Protein AF-A0A7C4BK68-F1 (afdb_monomer)

Sequence (247 aa):
MKRAVFLDRDGTLIEEIEFLSDPAQVRVLEGVPQALKLFREMGFLIIVISNQSGVGRGYFDLKAVEMVNEKIRELLRREGTDVDDILFCPHAPEEDCMCRKPRPGLLLEAALRYGIDLKRSYMIGDRDSDVGAIASVGGKGILVLTGYGEETWRKWRWGHRPNFVARDLLEGAYWILAKEIKEGLRMLDEKIIEVMVCPICKGKVFLKEKGLFCEVCKLLYPIEEGIPIMIPEEAIRMEEEDERKAR

Nearest PDB structures (foldseek):
  3l8h-assembly4_D  TM=9.255E-01  e=4.388E-19  Bordetella bronchiseptica
  3l8f-assembly1_A  TM=8.444E-01  e=1.213E-18  Escherichia coli K-12
  2o2x-assembly1_A  TM=8.435E-01  e=2.654E-15  Mesorhizobium loti
  2fpu-assembly1_A  TM=8.081E-01  e=7.595E-13  Escherichia coli O157:H7
  2fpw-assembly1_B  TM=8.063E-01  e=1.710E-11  Escherichia coli O157:H7

Mean predicted aligned error: 3.8 Å

Solvent-accessible surface area (backbone atoms only — not comparable to full-atom values): 13127 Å² total; per-residue (Å²): 119,44,36,34,40,35,28,26,42,63,16,41,42,22,60,59,54,92,74,72,50,58,45,90,72,69,43,73,39,84,49,34,58,45,24,52,46,44,40,47,72,72,63,34,46,38,33,36,50,35,74,42,33,42,36,55,67,67,76,46,56,71,65,35,51,52,48,32,52,52,44,51,46,53,57,32,46,76,68,74,35,75,68,79,46,79,49,71,20,45,59,31,91,86,67,77,62,60,43,43,64,42,39,42,38,53,60,52,51,49,22,69,76,66,42,38,38,51,58,74,16,40,25,39,17,21,45,66,35,43,29,44,16,29,45,78,60,54,19,42,13,31,34,23,38,34,54,55,9,52,61,39,61,77,64,67,76,66,90,75,72,56,80,41,81,22,71,37,51,34,50,44,40,48,52,50,51,37,50,35,36,74,70,68,77,44,75,79,44,73,71,54,50,70,51,41,48,34,85,83,81,61,41,68,42,41,86,47,101,64,23,38,33,20,79,87,80,36,31,33,22,39,48,55,99,68,30,63,45,76,43,80,91,72,35,43,78,61,54,81,70,57,59,65,77,69,108

Radius of gyration: 18.62 Å; Cα contacts (8 Å, |Δi|>4): 501; chains: 1; bounding box: 38×37×58 Å

Secondary structure (DSSP, 8-state):
-B-EEEE-SBTTTB---TT---GGG--BPTTHHHHHHHHHHTT-EEEEEEE-TTTTTTSS-HHHHHHHHHHHHHHHHHTT---SEEEEE---GGG--SSSTTS-HHHHHHHHHHTB-GGG-EEEESSHHHHHHHHTTT-EEEEESTTTHHHHHHT---SSPPSEEESSHHHHHHHHHHHHHHTTS----HHHHHH-B-TTT--BEEEETTEEEETTTTEEEEEETTEE---GGGPEEPPHHHHHHT-

pLDDT: mean 95.21, std 7.86, range [50.56, 98.94]

Structure (mmCIF, N/CA/C/O backbone):
data_AF-A0A7C4BK68-F1
#
_entry.id   AF-A0A7C4BK68-F1
#
loop_
_atom_site.group_PDB
_atom_site.id
_atom_site.type_symbol
_atom_site.label_atom_id
_atom_site.label_alt_id
_atom_site.label_comp_id
_atom_site.label_asym_id
_atom_site.label_entity_id
_atom_site.label_seq_id
_atom_site.pdbx_PDB_ins_code
_atom_site.Cartn_x
_atom_site.Cartn_y
_atom_site.Cartn_z
_atom_site.occupancy
_atom_site.B_iso_or_equiv
_atom_site.auth_seq_id
_atom_site.auth_comp_id
_atom_site.auth_asym_id
_atom_site.auth_atom_id
_atom_site.pdbx_PDB_model_num
ATOM 1 N N . MET A 1 1 ? -15.232 12.321 -8.704 1.00 79.88 1 MET A N 1
ATOM 2 C CA . MET A 1 1 ? -13.942 11.659 -8.999 1.00 79.88 1 MET A CA 1
ATOM 3 C C . MET A 1 1 ? -13.637 10.686 -7.875 1.00 79.88 1 MET A C 1
ATOM 5 O O . MET A 1 1 ? -14.037 10.956 -6.745 1.00 79.88 1 MET A O 1
ATOM 9 N N . LYS A 1 2 ? -13.024 9.544 -8.186 1.00 95.88 2 LYS A N 1
ATOM 10 C CA . LYS A 1 2 ? -12.634 8.524 -7.200 1.00 95.88 2 LYS A CA 1
ATOM 11 C C . LYS A 1 2 ? -11.353 8.956 -6.482 1.00 95.88 2 LYS 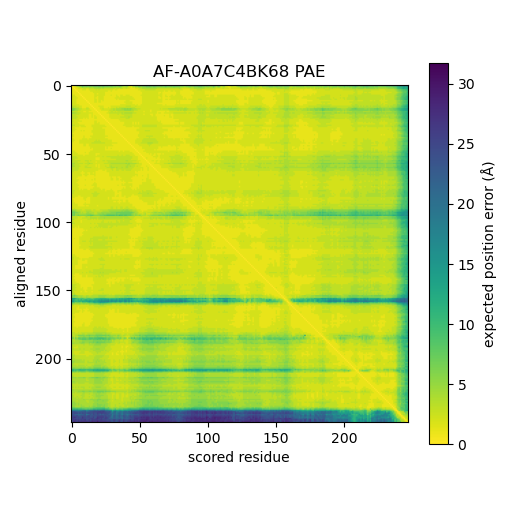A C 1
ATOM 13 O O . LYS A 1 2 ? -10.640 9.824 -6.973 1.00 95.88 2 LYS A O 1
ATOM 18 N N . ARG A 1 3 ? -11.054 8.359 -5.334 1.00 97.38 3 ARG A N 1
ATOM 19 C CA . ARG A 1 3 ? -9.763 8.515 -4.647 1.00 97.38 3 ARG A CA 1
ATOM 20 C C . ARG A 1 3 ? -9.014 7.198 -4.718 1.00 97.38 3 ARG A C 1
ATOM 22 O O . ARG A 1 3 ? -9.660 6.151 -4.769 1.00 97.38 3 ARG A O 1
ATOM 29 N N . ALA A 1 4 ? -7.692 7.251 -4.692 1.00 98.75 4 ALA A N 1
ATOM 30 C CA . ALA A 1 4 ? -6.868 6.057 -4.704 1.00 98.75 4 ALA A CA 1
ATOM 31 C C . ALA A 1 4 ? -5.800 6.076 -3.613 1.00 98.75 4 ALA A C 1
ATOM 33 O O . ALA A 1 4 ? -5.341 7.133 -3.174 1.00 98.75 4 ALA A O 1
ATOM 34 N N . VAL A 1 5 ? -5.399 4.879 -3.214 1.00 98.88 5 VAL A N 1
ATOM 35 C CA . VAL A 1 5 ? -4.114 4.626 -2.582 1.00 98.88 5 VAL A CA 1
ATOM 36 C C . VAL A 1 5 ? -3.259 3.915 -3.621 1.00 98.88 5 VAL A C 1
ATOM 38 O O . VAL A 1 5 ? -3.561 2.798 -4.045 1.00 98.88 5 VAL A O 1
ATOM 41 N N . PHE A 1 6 ? -2.219 4.606 -4.067 1.00 98.94 6 PHE A N 1
ATOM 42 C CA . PHE A 1 6 ? -1.188 4.055 -4.927 1.00 98.94 6 PHE A CA 1
ATOM 43 C C . PHE A 1 6 ? -0.134 3.367 -4.069 1.00 98.94 6 PHE A C 1
ATOM 45 O O . PHE A 1 6 ? 0.275 3.913 -3.047 1.00 98.94 6 PHE A O 1
ATOM 52 N N . LEU A 1 7 ? 0.304 2.183 -4.469 1.00 98.94 7 LEU A N 1
ATOM 53 C CA . LEU A 1 7 ? 1.243 1.378 -3.691 1.00 98.94 7 LEU A CA 1
ATOM 54 C C . LEU A 1 7 ? 2.453 1.030 -4.549 1.00 98.94 7 LEU A C 1
ATOM 56 O O . LEU A 1 7 ? 2.274 0.607 -5.692 1.00 98.94 7 LEU A O 1
ATOM 60 N N . ASP A 1 8 ? 3.668 1.172 -4.021 1.00 98.81 8 ASP A N 1
ATOM 61 C CA . ASP A 1 8 ? 4.792 0.450 -4.613 1.00 98.81 8 ASP A CA 1
ATOM 62 C C . ASP A 1 8 ? 4.617 -1.063 -4.412 1.00 98.81 8 ASP A C 1
ATOM 64 O O . ASP A 1 8 ? 3.823 -1.523 -3.587 1.00 98.81 8 ASP A O 1
ATOM 68 N N . ARG A 1 9 ? 5.329 -1.849 -5.214 1.00 98.62 9 ARG A N 1
ATOM 69 C CA . ARG A 1 9 ? 5.281 -3.307 -5.184 1.00 98.62 9 ARG A CA 1
ATOM 70 C C . ARG A 1 9 ? 6.356 -3.863 -4.258 1.00 98.62 9 ARG A C 1
ATOM 72 O O . ARG A 1 9 ? 6.034 -4.394 -3.195 1.00 98.62 9 ARG A O 1
ATOM 79 N N . ASP A 1 10 ? 7.603 -3.755 -4.689 1.00 98.50 10 ASP A N 1
ATOM 80 C CA . ASP A 1 10 ? 8.772 -4.284 -3.997 1.00 98.50 10 ASP A CA 1
ATOM 81 C C . ASP A 1 10 ? 9.048 -3.422 -2.754 1.00 98.50 10 ASP A C 1
ATOM 83 O O . ASP A 1 10 ? 8.804 -2.217 -2.763 1.00 98.50 10 ASP A O 1
ATOM 87 N N . GLY A 1 11 ? 9.365 -4.056 -1.626 1.00 98.38 11 GLY A N 1
ATOM 88 C CA . GLY A 1 11 ? 9.579 -3.359 -0.356 1.00 98.38 11 GLY A CA 1
ATOM 89 C C . GLY A 1 11 ? 8.321 -2.790 0.315 1.00 98.38 11 GLY A C 1
ATOM 90 O O . GLY A 1 11 ? 8.418 -2.319 1.444 1.00 98.38 11 GLY A O 1
ATOM 91 N N . THR A 1 12 ? 7.143 -2.852 -0.320 1.00 98.75 12 THR A N 1
ATOM 92 C CA . THR A 1 12 ? 5.884 -2.272 0.198 1.00 98.75 12 THR A CA 1
ATOM 93 C C . THR A 1 12 ? 4.736 -3.279 0.268 1.00 98.75 12 THR A C 1
ATOM 95 O O . THR A 1 12 ? 4.117 -3.435 1.321 1.00 98.75 12 THR A O 1
ATOM 98 N N . LEU A 1 13 ? 4.436 -3.979 -0.831 1.00 98.69 13 LEU A N 1
ATOM 99 C CA . LEU A 1 13 ? 3.472 -5.088 -0.846 1.00 98.69 13 LEU A CA 1
ATOM 100 C C . LEU A 1 13 ? 4.152 -6.432 -0.605 1.00 98.69 13 LEU A C 1
ATOM 102 O O . LEU A 1 13 ? 3.577 -7.324 0.022 1.00 98.69 13 LEU A O 1
ATOM 106 N N . ILE A 1 14 ? 5.356 -6.589 -1.141 1.00 98.81 14 ILE A N 1
ATOM 107 C CA . ILE A 1 14 ? 6.141 -7.814 -1.063 1.00 98.81 14 ILE A CA 1
ATOM 108 C C . ILE A 1 14 ? 7.550 -7.517 -0.564 1.00 98.81 14 ILE A C 1
ATOM 110 O O . ILE A 1 14 ? 7.988 -6.367 -0.580 1.00 98.81 14 ILE A O 1
ATOM 114 N N . GLU A 1 15 ? 8.250 -8.552 -0.109 1.00 98.50 15 GLU A N 1
ATOM 115 C CA . GLU A 1 15 ? 9.663 -8.449 0.248 1.00 98.50 15 GLU A CA 1
ATOM 116 C C . GLU A 1 15 ? 10.480 -7.891 -0.923 1.00 98.50 15 GLU A C 1
ATOM 118 O O . GLU A 1 15 ? 10.260 -8.238 -2.085 1.00 98.50 15 GLU A O 1
ATOM 123 N N . GLU A 1 16 ? 11.419 -7.003 -0.604 1.00 97.81 16 GLU A N 1
ATOM 124 C CA . GLU A 1 16 ? 12.329 -6.426 -1.586 1.00 97.81 16 GLU A CA 1
ATOM 125 C C . GLU A 1 16 ? 13.361 -7.471 -2.020 1.00 97.81 16 GLU A C 1
ATOM 127 O O . GLU A 1 16 ? 14.153 -7.958 -1.209 1.00 97.81 16 GLU A O 1
ATOM 132 N N . ILE A 1 17 ? 13.361 -7.794 -3.312 1.00 96.94 17 ILE A N 1
ATOM 133 C CA . ILE A 1 17 ? 14.358 -8.647 -3.955 1.00 96.94 17 ILE A CA 1
ATOM 134 C C . ILE A 1 17 ? 14.812 -7.925 -5.219 1.00 96.94 17 ILE A C 1
ATOM 136 O O . ILE A 1 17 ? 14.034 -7.724 -6.156 1.00 96.94 17 ILE A O 1
ATOM 140 N N . GLU A 1 18 ? 16.096 -7.569 -5.254 1.00 94.12 18 GLU A N 1
ATOM 141 C CA . GLU A 1 18 ? 16.671 -6.856 -6.387 1.00 94.12 18 GLU A CA 1
ATOM 142 C C . GLU A 1 18 ? 16.479 -7.675 -7.674 1.00 94.12 18 GLU A C 1
ATOM 144 O O . GLU A 1 18 ? 16.930 -8.816 -7.779 1.00 94.12 18 GLU A O 1
ATOM 149 N N . PHE A 1 19 ? 15.789 -7.091 -8.658 1.00 94.62 19 PHE A N 1
ATOM 150 C CA . PHE A 1 19 ? 15.485 -7.732 -9.945 1.00 94.62 19 PHE A CA 1
ATOM 151 C C . PHE A 1 19 ? 14.642 -9.018 -9.834 1.00 94.62 19 PHE A C 1
ATOM 153 O O . PHE A 1 19 ? 14.828 -9.963 -10.609 1.00 94.62 19 PHE A O 1
ATOM 160 N N . LEU A 1 20 ? 13.668 -9.031 -8.918 1.00 97.12 20 LEU A N 1
ATOM 161 C CA . LEU A 1 20 ? 12.685 -10.106 -8.789 1.00 97.12 20 LEU A CA 1
ATOM 162 C C . LEU A 1 20 ? 11.993 -10.432 -10.124 1.00 97.12 20 LEU A C 1
ATOM 164 O O . LEU A 1 20 ? 11.248 -9.622 -10.679 1.00 97.12 20 LEU A O 1
ATOM 168 N N . SER A 1 21 ? 12.209 -11.657 -10.597 1.00 96.88 21 SER A N 1
ATOM 169 C CA . SER A 1 21 ? 11.639 -12.188 -11.845 1.00 96.88 21 SER A CA 1
ATOM 170 C C . SER A 1 21 ? 11.094 -13.610 -11.720 1.00 96.88 21 SER A C 1
ATOM 172 O O . SER A 1 21 ? 10.370 -14.059 -12.607 1.00 96.88 21 SER A O 1
ATOM 174 N N . ASP A 1 22 ? 11.390 -14.308 -10.620 1.00 98.00 22 ASP A N 1
ATOM 175 C CA . ASP A 1 22 ? 10.843 -15.629 -10.324 1.00 98.00 22 ASP A CA 1
ATOM 176 C C . ASP A 1 22 ? 9.614 -15.510 -9.400 1.00 98.00 22 ASP A C 1
ATOM 178 O O . ASP A 1 22 ? 9.750 -15.134 -8.230 1.00 98.00 22 ASP A O 1
ATOM 182 N N . PRO A 1 23 ? 8.406 -15.882 -9.864 1.00 98.19 23 PRO A N 1
ATOM 183 C CA . PRO A 1 23 ? 7.206 -15.894 -9.033 1.00 98.19 23 PRO A CA 1
ATOM 184 C C . PRO A 1 23 ? 7.339 -16.739 -7.757 1.00 98.19 23 PRO A C 1
ATOM 186 O O . PRO A 1 23 ? 6.696 -16.447 -6.749 1.00 98.19 23 PRO A O 1
ATOM 189 N N . ALA A 1 24 ? 8.169 -17.786 -7.748 1.00 98.31 24 ALA A N 1
ATOM 190 C CA . ALA A 1 24 ? 8.350 -18.635 -6.570 1.00 98.31 24 ALA A CA 1
ATOM 191 C C . ALA A 1 24 ? 9.003 -17.897 -5.387 1.00 98.31 24 ALA A C 1
ATOM 193 O O . ALA A 1 24 ? 8.854 -18.322 -4.234 1.00 98.31 24 ALA A O 1
ATOM 194 N N . GLN A 1 25 ? 9.684 -16.781 -5.649 1.00 98.19 25 GLN A N 1
ATOM 195 C CA . GLN A 1 25 ? 10.330 -15.941 -4.641 1.00 98.19 25 GLN A CA 1
ATOM 196 C C . GLN A 1 25 ? 9.388 -14.890 -4.037 1.00 98.19 25 GLN A C 1
ATOM 198 O O . GLN A 1 25 ? 9.731 -14.289 -3.027 1.00 98.19 25 GLN A O 1
ATOM 203 N N . VAL A 1 26 ? 8.182 -14.702 -4.584 1.00 98.75 26 VAL A N 1
ATOM 204 C CA . VAL A 1 26 ? 7.230 -13.701 -4.082 1.00 98.75 26 VAL A CA 1
ATOM 205 C C . VAL A 1 26 ? 6.802 -14.027 -2.649 1.00 98.75 26 VAL A C 1
ATOM 207 O O . VAL A 1 26 ? 6.271 -15.110 -2.374 1.00 98.75 26 VAL A O 1
ATOM 210 N N . ARG A 1 27 ? 6.990 -13.070 -1.738 1.00 98.50 27 ARG A N 1
ATOM 211 C CA . ARG A 1 27 ? 6.533 -13.118 -0.343 1.00 98.50 27 ARG A CA 1
ATOM 212 C C . ARG A 1 27 ? 5.794 -11.827 -0.017 1.00 98.50 27 ARG A C 1
ATOM 214 O O . ARG A 1 27 ? 6.388 -10.759 -0.070 1.00 98.50 27 ARG A O 1
ATOM 221 N N . VAL A 1 28 ? 4.494 -11.921 0.267 1.00 98.62 28 VAL A N 1
ATOM 222 C CA . VAL A 1 28 ? 3.680 -10.767 0.688 1.00 98.62 28 VAL A CA 1
ATOM 223 C C . VAL A 1 28 ? 4.086 -10.370 2.102 1.00 98.62 28 VAL A C 1
ATOM 225 O O . VAL A 1 28 ? 4.182 -11.236 2.970 1.00 98.62 28 VAL A O 1
ATOM 228 N N . LEU A 1 29 ? 4.322 -9.075 2.321 1.00 98.56 29 LEU A N 1
ATOM 229 C CA . LEU A 1 29 ? 4.710 -8.563 3.632 1.00 98.56 29 LEU A CA 1
ATOM 230 C C . LEU A 1 29 ? 3.564 -8.705 4.639 1.00 98.56 29 LEU A C 1
ATOM 232 O O . LEU A 1 29 ? 2.377 -8.615 4.310 1.00 98.56 29 LEU A O 1
ATOM 236 N N . GLU A 1 30 ? 3.930 -8.912 5.898 1.00 96.75 30 GLU A N 1
ATOM 237 C CA . GLU A 1 30 ? 2.970 -9.028 6.987 1.00 96.75 30 GLU A CA 1
ATOM 238 C C . GLU A 1 30 ? 2.131 -7.743 7.135 1.00 96.75 30 GLU A C 1
ATOM 240 O O . GLU A 1 30 ? 2.626 -6.625 7.011 1.00 96.75 30 GLU A O 1
ATOM 245 N N . GLY A 1 31 ? 0.827 -7.889 7.387 1.00 97.06 31 GLY A N 1
ATOM 246 C CA . GLY A 1 31 ? -0.099 -6.759 7.518 1.00 97.06 31 GLY A CA 1
ATOM 247 C C . GLY A 1 31 ? -0.610 -6.180 6.193 1.00 97.06 31 GLY A C 1
ATOM 248 O O . GLY A 1 31 ? -1.586 -5.425 6.210 1.00 97.06 31 GLY A O 1
ATOM 249 N N . VAL A 1 32 ? -0.022 -6.545 5.044 1.00 98.56 32 VAL A N 1
ATOM 250 C CA . VAL A 1 32 ? -0.466 -6.063 3.725 1.00 98.56 32 VAL A CA 1
ATOM 251 C C . VAL A 1 32 ? -1.926 -6.425 3.443 1.00 98.56 32 VAL A C 1
ATOM 253 O O . VAL A 1 32 ? -2.691 -5.512 3.123 1.00 98.56 32 VAL A O 1
ATOM 256 N N . PRO A 1 33 ? -2.385 -7.685 3.602 1.00 98.44 3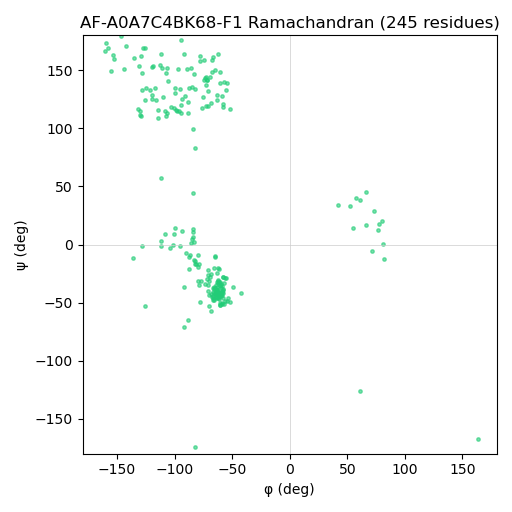3 PRO A N 1
ATOM 257 C CA . PRO A 1 33 ? -3.779 -8.011 3.320 1.00 98.44 33 PRO A CA 1
ATOM 258 C C . PRO A 1 33 ? -4.780 -7.189 4.143 1.00 98.44 33 PRO A C 1
ATOM 260 O O . PRO A 1 33 ? -5.813 -6.763 3.623 1.00 98.44 33 PRO A O 1
ATOM 263 N N . GLN A 1 34 ? -4.467 -6.935 5.415 1.00 98.19 34 GLN A N 1
ATOM 264 C CA . GLN A 1 34 ? -5.285 -6.145 6.334 1.00 98.19 34 GLN A CA 1
ATOM 265 C C . GLN A 1 34 ? -5.307 -4.670 5.928 1.00 98.19 34 GLN A C 1
ATOM 267 O O . GLN A 1 34 ? -6.378 -4.067 5.885 1.00 98.19 34 GLN A O 1
ATOM 272 N N . ALA A 1 35 ? -4.160 -4.111 5.534 1.00 98.62 35 ALA A N 1
ATOM 273 C CA . ALA A 1 35 ? -4.083 -2.755 5.004 1.00 98.62 35 ALA A CA 1
ATOM 274 C C . ALA A 1 35 ? -4.947 -2.588 3.742 1.00 98.62 35 ALA A C 1
ATOM 276 O O . ALA A 1 35 ? -5.711 -1.629 3.638 1.00 98.62 35 ALA A O 1
ATOM 277 N N . LEU A 1 36 ? -4.900 -3.551 2.812 1.00 98.81 36 LEU A N 1
ATOM 278 C CA . LEU A 1 36 ? -5.718 -3.513 1.595 1.00 98.81 36 LEU A CA 1
ATOM 279 C C . LEU A 1 36 ? -7.218 -3.589 1.899 1.00 98.81 36 LEU A C 1
ATOM 281 O O . LEU A 1 36 ? -8.003 -2.842 1.312 1.00 98.81 36 LEU A O 1
ATOM 285 N N . LYS A 1 37 ? -7.627 -4.459 2.830 1.00 98.50 37 LYS A N 1
ATOM 286 C CA . LYS A 1 37 ? -9.022 -4.525 3.294 1.00 98.50 37 LYS A CA 1
ATOM 287 C C . LYS A 1 37 ? -9.459 -3.192 3.895 1.00 98.50 37 LYS A C 1
ATOM 289 O O . LYS A 1 37 ? -10.527 -2.697 3.547 1.00 98.50 37 LYS A O 1
ATOM 294 N N . LEU A 1 38 ? -8.603 -2.564 4.700 1.00 98.25 38 LEU A N 1
ATOM 295 C CA . LEU A 1 38 ? -8.883 -1.254 5.278 1.00 98.25 38 LEU A CA 1
ATOM 296 C C . LEU A 1 38 ? -9.030 -0.168 4.202 1.00 98.25 38 LEU A C 1
ATOM 298 O O . LEU A 1 38 ? -9.989 0.597 4.245 1.00 98.25 38 LEU A O 1
ATOM 302 N N . PHE A 1 39 ? -8.148 -0.115 3.198 1.00 98.56 39 PHE A N 1
ATOM 303 C CA . PHE A 1 39 ? -8.282 0.826 2.074 1.00 98.56 39 PHE A CA 1
ATOM 304 C C . PHE A 1 39 ? -9.592 0.641 1.306 1.00 98.56 39 PHE A C 1
ATOM 306 O O . PHE A 1 39 ? -10.248 1.627 0.952 1.00 98.56 39 PHE A O 1
ATOM 313 N N . ARG A 1 40 ? -9.992 -0.613 1.083 1.00 97.75 40 ARG A N 1
ATOM 314 C CA . ARG A 1 40 ? -11.237 -0.956 0.395 1.00 97.75 40 ARG A CA 1
ATOM 315 C C . ARG A 1 40 ? -12.459 -0.528 1.198 1.00 97.75 40 ARG A C 1
ATOM 317 O O . ARG A 1 40 ? -13.319 0.150 0.639 1.00 97.75 40 ARG A O 1
ATOM 324 N N . GLU A 1 41 ? -12.503 -0.830 2.495 1.00 97.31 41 GLU A N 1
ATOM 325 C CA . GLU A 1 41 ? -13.567 -0.338 3.379 1.00 97.31 41 GLU A CA 1
ATOM 326 C C . GLU A 1 41 ? -13.589 1.192 3.404 1.00 97.31 41 GLU A C 1
ATOM 328 O O . GLU A 1 41 ? -14.660 1.801 3.342 1.00 97.31 41 GLU A O 1
ATOM 333 N N . MET A 1 42 ? -12.414 1.833 3.360 1.00 96.62 42 MET A N 1
ATOM 334 C CA . MET A 1 42 ? -12.266 3.284 3.234 1.00 96.62 42 MET A CA 1
ATOM 335 C C . MET A 1 42 ? -12.778 3.871 1.898 1.00 96.62 42 MET A C 1
ATOM 337 O O . MET A 1 42 ? -12.940 5.091 1.781 1.00 96.62 42 MET A O 1
ATOM 341 N N . GLY A 1 43 ? -13.114 3.026 0.919 1.00 96.81 43 GLY A N 1
ATOM 342 C CA . GLY A 1 43 ? -13.656 3.413 -0.384 1.00 96.81 43 GLY A CA 1
ATOM 343 C C . GLY A 1 43 ? -12.596 3.896 -1.375 1.00 96.81 43 GLY A C 1
ATOM 344 O O . GLY A 1 43 ? -12.925 4.627 -2.315 1.00 96.81 43 GLY A O 1
ATOM 345 N N . PHE A 1 44 ? -11.327 3.545 -1.159 1.00 98.56 44 PHE A N 1
ATOM 346 C CA . PHE A 1 44 ? -10.249 3.846 -2.096 1.00 98.56 44 PHE A CA 1
ATOM 347 C C . PHE A 1 44 ? -10.173 2.802 -3.209 1.00 98.56 44 PHE A C 1
ATOM 349 O O . PHE A 1 44 ? -10.394 1.614 -2.983 1.00 98.56 44 PHE A O 1
ATOM 356 N N . LEU A 1 45 ? -9.792 3.257 -4.403 1.00 98.62 45 LEU A N 1
ATOM 357 C CA . LEU A 1 45 ? -9.154 2.380 -5.378 1.00 98.62 45 LEU A CA 1
ATOM 358 C C . LEU A 1 45 ? -7.734 2.046 -4.914 1.00 98.62 45 LEU A C 1
ATOM 360 O O . LEU A 1 45 ? -7.030 2.916 -4.402 1.00 98.62 45 LEU A O 1
ATOM 364 N N . ILE A 1 46 ? -7.299 0.816 -5.129 1.00 98.88 46 ILE A N 1
ATOM 365 C CA . ILE A 1 46 ? -5.977 0.317 -4.760 1.00 98.88 46 ILE A CA 1
ATOM 366 C C . ILE A 1 46 ? -5.228 -0.002 -6.048 1.00 98.88 46 ILE A C 1
ATOM 368 O O . ILE A 1 46 ? -5.567 -0.960 -6.740 1.00 98.88 46 ILE A O 1
ATOM 372 N N . ILE A 1 47 ? -4.220 0.799 -6.388 1.00 98.88 47 ILE 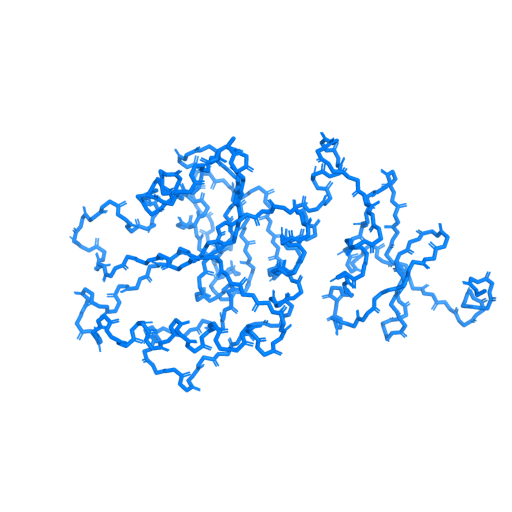A N 1
ATOM 373 C CA . ILE A 1 47 ? -3.482 0.651 -7.650 1.00 98.88 47 ILE A CA 1
ATOM 374 C C . ILE A 1 47 ? -1.997 0.528 -7.355 1.00 98.88 47 ILE A C 1
ATOM 376 O O . ILE A 1 47 ? -1.401 1.402 -6.732 1.00 98.88 47 ILE A O 1
ATOM 380 N N . VAL A 1 48 ? -1.383 -0.544 -7.837 1.00 98.88 48 VAL A N 1
ATOM 381 C CA . VAL A 1 48 ? 0.062 -0.734 -7.711 1.00 98.88 48 VAL A CA 1
ATOM 382 C C . VAL A 1 48 ? 0.767 0.048 -8.812 1.00 98.88 48 VAL A C 1
ATOM 384 O O . VAL A 1 48 ? 0.360 -0.015 -9.972 1.00 98.88 48 VAL A O 1
ATOM 387 N N . ILE A 1 49 ? 1.817 0.785 -8.458 1.00 98.50 49 ILE A N 1
ATOM 388 C CA . ILE A 1 49 ? 2.678 1.525 -9.383 1.00 98.50 49 ILE A CA 1
ATOM 389 C C . ILE A 1 49 ? 4.133 1.192 -9.080 1.00 98.50 49 ILE A C 1
ATOM 391 O O . ILE A 1 49 ? 4.675 1.633 -8.067 1.00 98.50 49 ILE A O 1
ATOM 395 N N . SER A 1 50 ? 4.790 0.479 -9.994 1.00 98.38 50 SER A N 1
ATOM 396 C CA . SER A 1 50 ? 6.142 -0.044 -9.768 1.00 98.38 50 SER A CA 1
ATOM 397 C C . SER A 1 50 ? 7.142 0.306 -10.878 1.00 98.38 50 SER A C 1
ATOM 399 O O . SER A 1 50 ? 6.800 0.398 -12.057 1.00 98.38 50 SER A O 1
ATOM 401 N N . ASN A 1 51 ? 8.410 0.487 -10.506 1.00 98.25 51 ASN A N 1
ATOM 402 C CA . ASN A 1 51 ? 9.523 0.618 -11.447 1.00 98.25 51 ASN A CA 1
ATOM 403 C C . ASN A 1 51 ? 10.177 -0.757 -11.660 1.00 98.25 51 ASN A C 1
ATOM 405 O O . ASN A 1 51 ? 10.843 -1.261 -10.768 1.00 98.25 51 ASN A O 1
ATOM 409 N N . GLN A 1 52 ? 10.073 -1.328 -12.859 1.00 97.75 52 GLN A N 1
ATOM 410 C CA . GLN A 1 52 ? 10.596 -2.654 -13.215 1.00 97.75 52 GLN A CA 1
ATOM 411 C C . GLN A 1 52 ? 11.766 -2.550 -14.203 1.00 97.75 52 GLN A C 1
ATOM 413 O O . GLN A 1 52 ? 11.748 -3.129 -15.287 1.00 97.75 52 GLN A O 1
ATOM 418 N N . SER A 1 53 ? 12.816 -1.810 -13.823 1.00 96.81 53 SER A N 1
ATOM 419 C CA . SER A 1 53 ? 13.961 -1.534 -14.714 1.00 96.81 53 SER A CA 1
ATOM 420 C C . SER A 1 53 ? 14.781 -2.759 -15.116 1.00 96.81 53 SER A C 1
ATOM 422 O O . SER A 1 53 ? 15.624 -2.637 -15.998 1.00 96.81 53 SER A O 1
ATOM 424 N N . GLY A 1 54 ? 14.570 -3.923 -14.492 1.00 96.69 54 GLY A N 1
ATOM 425 C CA . GLY A 1 54 ? 15.197 -5.169 -14.943 1.00 96.69 54 GLY A CA 1
ATOM 426 C C . GLY A 1 54 ? 14.852 -5.506 -16.397 1.00 96.69 54 GLY A C 1
ATOM 427 O O . GLY A 1 54 ? 15.692 -6.072 -17.091 1.00 96.69 54 GLY A O 1
ATOM 428 N N . VAL A 1 55 ? 13.688 -5.058 -16.889 1.00 97.44 55 VAL A N 1
ATOM 429 C CA . VAL A 1 55 ? 13.285 -5.227 -18.292 1.00 97.44 55 VAL A CA 1
ATOM 430 C C . VAL A 1 55 ? 14.143 -4.383 -19.231 1.00 97.44 55 VAL A C 1
ATOM 432 O O . VAL A 1 55 ? 14.816 -4.932 -20.098 1.00 97.44 55 VAL A O 1
ATOM 435 N N . GLY A 1 56 ? 14.191 -3.062 -19.039 1.00 95.69 56 GLY A N 1
ATOM 436 C CA . GLY A 1 56 ? 15.001 -2.158 -19.867 1.00 95.69 56 GLY A CA 1
ATOM 437 C C . GLY A 1 56 ? 16.505 -2.432 -19.772 1.00 95.69 56 GLY A C 1
ATOM 438 O O . GLY A 1 56 ? 17.256 -2.164 -20.704 1.00 95.69 56 GLY A O 1
ATOM 439 N N . ARG A 1 57 ? 16.957 -3.035 -18.663 1.00 96.69 57 ARG A N 1
ATOM 440 C CA . ARG A 1 57 ? 18.338 -3.516 -18.490 1.00 96.69 57 ARG A CA 1
ATOM 441 C C . ARG A 1 57 ? 18.615 -4.871 -19.158 1.00 96.69 57 ARG A C 1
ATOM 443 O O . ARG A 1 57 ? 19.773 -5.275 -19.213 1.00 96.69 57 ARG A O 1
ATOM 450 N N . GLY A 1 58 ? 17.591 -5.571 -19.649 1.00 96.81 58 GLY A N 1
ATOM 451 C CA . GLY A 1 58 ? 17.717 -6.874 -20.308 1.00 96.81 58 GLY A CA 1
ATOM 452 C C . GLY A 1 58 ? 17.927 -8.062 -19.363 1.00 96.81 58 GLY A C 1
ATOM 453 O O . GLY A 1 58 ? 18.379 -9.113 -19.809 1.00 96.81 58 GLY A O 1
ATOM 454 N N . TYR A 1 59 ? 17.627 -7.921 -18.069 1.00 97.44 59 TYR A N 1
ATOM 455 C CA . TYR A 1 59 ? 17.774 -9.003 -17.085 1.00 97.44 59 TYR A CA 1
ATOM 456 C C . TYR A 1 59 ? 16.650 -10.039 -17.175 1.00 97.44 59 TYR A C 1
ATOM 458 O O . TYR A 1 59 ? 16.871 -11.216 -16.902 1.00 97.44 59 TYR A O 1
ATOM 466 N N . PHE A 1 60 ? 15.454 -9.606 -17.567 1.00 97.00 60 PHE A N 1
ATOM 467 C CA . PHE A 1 60 ? 14.283 -10.447 -17.810 1.00 97.00 60 PHE A CA 1
ATOM 468 C C . PHE A 1 60 ? 13.301 -9.723 -18.739 1.00 97.00 60 PHE A C 1
ATOM 470 O O . PHE A 1 60 ? 13.459 -8.535 -19.014 1.00 97.00 60 PHE A O 1
ATOM 477 N N . ASP A 1 61 ? 12.292 -10.428 -19.248 1.00 97.56 61 ASP A N 1
ATOM 478 C CA . ASP A 1 61 ? 11.292 -9.863 -20.155 1.00 97.56 61 ASP A CA 1
ATOM 479 C C . ASP A 1 61 ? 10.025 -9.378 -19.421 1.00 97.56 61 ASP A C 1
ATOM 481 O O . ASP A 1 61 ? 9.857 -9.539 -18.211 1.00 97.56 61 ASP A O 1
ATOM 485 N N . LEU A 1 62 ? 9.102 -8.766 -20.171 1.00 97.44 62 LEU A N 1
ATOM 486 C CA . LEU A 1 62 ? 7.811 -8.315 -19.636 1.00 97.44 62 LEU A CA 1
ATOM 487 C C . LEU A 1 62 ? 6.974 -9.472 -19.076 1.00 97.44 62 LEU A C 1
ATOM 489 O O . LEU A 1 62 ? 6.247 -9.291 -18.101 1.00 97.44 62 LEU A O 1
ATOM 493 N N . LYS A 1 63 ? 7.100 -10.666 -19.660 1.00 98.12 63 LYS A N 1
ATOM 494 C CA . LYS A 1 63 ? 6.346 -11.845 -19.238 1.00 98.12 63 LYS A CA 1
ATOM 495 C C . LYS A 1 63 ? 6.742 -12.276 -17.827 1.00 98.12 63 LYS A C 1
ATOM 497 O O . LYS A 1 63 ? 5.868 -12.642 -17.046 1.00 98.12 63 LYS A O 1
ATOM 502 N N . ALA A 1 64 ? 8.022 -12.191 -17.467 1.00 98.06 64 ALA A N 1
ATOM 503 C CA . ALA A 1 64 ? 8.472 -12.450 -16.101 1.00 98.06 64 ALA A CA 1
ATOM 504 C C . ALA A 1 64 ? 7.806 -11.498 -15.090 1.00 98.06 64 ALA A C 1
ATOM 506 O O . ALA A 1 64 ? 7.315 -11.942 -14.051 1.00 98.06 64 ALA A O 1
ATOM 507 N N . VAL A 1 65 ? 7.701 -10.206 -15.423 1.00 98.25 65 VAL A N 1
ATOM 508 C CA . VAL A 1 65 ? 7.006 -9.212 -14.583 1.00 98.25 65 VAL A CA 1
ATOM 509 C C . VAL A 1 65 ? 5.528 -9.563 -14.420 1.00 98.25 65 VAL A C 1
ATOM 511 O O . VAL A 1 65 ? 5.007 -9.535 -13.306 1.00 98.25 65 VAL A O 1
ATOM 514 N N . GLU A 1 66 ? 4.848 -9.925 -15.508 1.00 98.38 66 GLU A N 1
ATOM 515 C CA . GLU A 1 66 ? 3.439 -10.331 -15.474 1.00 98.38 66 GLU A CA 1
ATOM 516 C C . GLU A 1 66 ? 3.219 -11.583 -14.618 1.00 98.38 66 GLU A C 1
ATOM 518 O O . GLU A 1 66 ? 2.280 -11.626 -13.823 1.00 98.38 66 GLU A O 1
ATOM 523 N N . MET A 1 67 ? 4.109 -12.574 -14.713 1.00 98.62 67 MET A N 1
ATOM 524 C CA . MET A 1 67 ? 4.044 -13.786 -13.894 1.00 98.62 67 MET A CA 1
ATOM 525 C C . MET A 1 67 ? 4.222 -13.483 -12.399 1.00 98.62 67 MET A C 1
ATOM 527 O O . MET A 1 67 ? 3.503 -14.045 -11.570 1.00 98.62 67 MET A O 1
ATOM 531 N N . VAL A 1 68 ? 5.143 -12.582 -12.043 1.00 98.69 68 VAL A N 1
ATOM 532 C CA . VAL A 1 68 ? 5.309 -12.100 -10.662 1.00 98.69 68 VAL A CA 1
ATOM 533 C C . VAL A 1 68 ? 4.044 -11.377 -10.195 1.00 98.69 68 VAL A C 1
ATOM 535 O O . VAL A 1 68 ? 3.531 -11.669 -9.116 1.00 98.69 68 VAL A O 1
ATOM 538 N N . ASN A 1 69 ? 3.489 -10.485 -11.015 1.00 98.62 69 ASN A N 1
ATOM 539 C CA . ASN A 1 69 ? 2.281 -9.733 -10.677 1.00 98.62 69 ASN A CA 1
ATOM 540 C C . ASN A 1 69 ? 1.058 -10.645 -10.476 1.00 98.62 69 ASN A C 1
ATOM 542 O O . ASN A 1 69 ? 0.302 -10.446 -9.522 1.00 98.62 69 ASN A O 1
ATOM 546 N N . GLU A 1 70 ? 0.872 -11.670 -11.313 1.00 98.69 70 GLU A N 1
ATOM 547 C CA . GLU A 1 70 ? -0.213 -12.641 -11.123 1.00 98.69 70 GLU A CA 1
ATOM 548 C C . GLU A 1 70 ? -0.015 -13.440 -9.836 1.00 98.69 70 GLU A C 1
ATOM 550 O O . GLU A 1 70 ? -0.972 -13.673 -9.097 1.00 98.69 70 GLU A O 1
ATOM 555 N N . LYS A 1 71 ? 1.230 -13.791 -9.498 1.00 98.81 71 LYS A N 1
ATOM 556 C CA . LYS A 1 71 ? 1.515 -14.468 -8.234 1.00 98.81 71 LYS A CA 1
ATOM 557 C C . LYS A 1 71 ? 1.167 -13.611 -7.018 1.00 98.81 71 LYS A C 1
ATOM 559 O O . LYS A 1 71 ? 0.626 -14.134 -6.045 1.00 98.81 71 LYS A O 1
ATOM 564 N N . ILE A 1 72 ? 1.431 -12.307 -7.071 1.00 98.75 72 ILE A N 1
ATOM 565 C CA . ILE A 1 72 ? 1.024 -11.369 -6.015 1.00 98.75 72 ILE A CA 1
ATOM 566 C C . ILE A 1 72 ? -0.498 -11.378 -5.868 1.00 98.75 72 ILE A C 1
ATOM 568 O O . ILE A 1 72 ? -0.999 -11.575 -4.762 1.00 98.75 72 ILE A O 1
ATOM 572 N N . ARG A 1 73 ? -1.243 -11.237 -6.973 1.00 98.81 73 ARG A N 1
ATOM 573 C CA . ARG A 1 73 ? -2.715 -11.286 -6.955 1.00 98.81 73 ARG A CA 1
ATOM 574 C C . ARG A 1 73 ? -3.237 -12.608 -6.401 1.00 98.81 73 ARG A C 1
ATOM 576 O O . ARG A 1 73 ? -4.150 -12.606 -5.584 1.00 98.81 73 ARG A O 1
ATOM 583 N N . GLU A 1 74 ? -2.648 -13.733 -6.798 1.00 98.69 74 GLU A N 1
ATOM 584 C CA . GLU A 1 74 ? -2.993 -15.056 -6.270 1.00 98.69 74 GLU A CA 1
ATOM 585 C C . GLU A 1 74 ? -2.847 -15.106 -4.741 1.00 98.69 74 GLU A C 1
ATOM 587 O O . GLU A 1 74 ? -3.766 -15.545 -4.047 1.00 98.69 74 GLU A O 1
ATOM 592 N N . LEU A 1 75 ? -1.713 -14.641 -4.208 1.00 98.69 75 LEU A N 1
ATOM 593 C CA . LEU A 1 75 ? -1.450 -14.626 -2.768 1.00 98.69 75 LEU A CA 1
ATOM 594 C C . LEU A 1 75 ? -2.410 -13.691 -2.022 1.00 98.69 75 LEU A C 1
ATOM 596 O O . LEU A 1 75 ? -2.953 -14.083 -0.994 1.00 98.69 75 LEU A O 1
ATOM 600 N N . LEU A 1 76 ? -2.692 -12.502 -2.559 1.00 98.62 76 LEU A N 1
ATOM 601 C CA . LEU A 1 76 ? -3.654 -11.570 -1.960 1.00 98.62 76 LEU A CA 1
ATOM 602 C C . LEU A 1 76 ? -5.081 -12.139 -1.953 1.00 98.62 76 LEU A C 1
ATOM 604 O O . LEU A 1 76 ? -5.777 -12.045 -0.939 1.00 98.62 76 LEU A O 1
ATOM 608 N N . ARG A 1 77 ? -5.509 -12.791 -3.043 1.00 98.50 77 ARG A N 1
ATOM 609 C CA . ARG A 1 77 ? -6.850 -13.393 -3.156 1.00 98.50 77 ARG A CA 1
ATOM 610 C C . ARG A 1 77 ? -7.059 -14.524 -2.162 1.00 98.50 77 ARG A C 1
ATOM 612 O O . ARG A 1 77 ? -8.161 -14.660 -1.636 1.00 98.50 77 ARG A O 1
ATOM 619 N N . ARG A 1 78 ? -6.016 -15.307 -1.868 1.00 98.19 78 ARG A N 1
ATOM 620 C CA . ARG A 1 78 ? -6.053 -16.333 -0.808 1.00 98.19 78 ARG A CA 1
ATOM 621 C C . ARG A 1 78 ? -6.320 -15.723 0.568 1.00 98.19 78 ARG A C 1
ATOM 623 O O . ARG A 1 78 ? -7.025 -16.327 1.366 1.00 98.19 78 ARG A O 1
ATOM 630 N N . GLU A 1 79 ? -5.846 -14.502 0.794 1.00 97.56 79 GLU A N 1
ATOM 631 C CA . GLU A 1 79 ? -6.115 -13.716 2.002 1.00 97.56 79 GLU A CA 1
ATOM 632 C C . GLU A 1 79 ? -7.448 -12.941 1.937 1.00 97.56 79 GLU A C 1
ATOM 634 O O . GLU A 1 79 ? -7.768 -12.153 2.832 1.00 97.56 79 GLU A O 1
ATOM 639 N N . GLY A 1 80 ? -8.258 -13.148 0.893 1.00 97.19 80 GLY A N 1
ATOM 640 C CA . GLY A 1 80 ? -9.565 -12.515 0.717 1.00 97.19 80 GLY A CA 1
ATOM 641 C C . GLY A 1 80 ? -9.496 -11.036 0.334 1.00 97.19 80 GLY A C 1
ATOM 642 O O . GLY A 1 80 ? -10.387 -10.271 0.698 1.00 97.19 80 GLY A O 1
ATOM 643 N N . THR A 1 81 ? -8.436 -10.605 -0.351 1.00 97.75 81 THR A N 1
ATOM 644 C CA . THR A 1 81 ? -8.301 -9.238 -0.878 1.00 97.75 81 THR A CA 1
ATOM 645 C C . THR A 1 81 ? -7.628 -9.230 -2.256 1.00 97.75 81 THR A C 1
ATOM 647 O O . THR A 1 81 ? -7.164 -10.255 -2.734 1.00 97.75 81 THR A O 1
ATOM 650 N N . ASP A 1 82 ? -7.609 -8.093 -2.942 1.00 98.38 82 ASP A N 1
ATOM 651 C CA . ASP A 1 82 ? -6.926 -7.911 -4.232 1.00 98.38 82 ASP A CA 1
ATOM 652 C C . ASP A 1 82 ? -6.699 -6.409 -4.472 1.00 98.38 82 ASP A C 1
ATOM 654 O O . ASP A 1 82 ? -7.300 -5.559 -3.799 1.00 98.38 82 ASP A O 1
ATOM 658 N N . VAL A 1 83 ? -5.862 -6.089 -5.454 1.00 98.69 83 VAL A N 1
ATOM 659 C CA . VAL A 1 83 ? -5.650 -4.735 -5.981 1.00 98.69 83 VAL A CA 1
ATOM 660 C C . VAL A 1 83 ? -6.501 -4.517 -7.233 1.00 98.69 83 VAL A C 1
ATOM 662 O O . VAL A 1 83 ? -6.796 -5.455 -7.976 1.00 98.69 83 VAL A O 1
ATOM 665 N N . ASP A 1 84 ? -6.900 -3.280 -7.500 1.00 98.75 84 ASP A N 1
ATOM 666 C CA . ASP A 1 84 ? -7.761 -2.972 -8.643 1.00 98.75 84 ASP A CA 1
ATOM 667 C C . ASP A 1 84 ? -6.961 -2.937 -9.958 1.00 98.75 84 ASP A C 1
ATOM 669 O O . ASP A 1 84 ? -7.457 -3.399 -10.984 1.00 98.75 84 ASP A O 1
ATOM 673 N N . ASP A 1 85 ? -5.704 -2.479 -9.936 1.00 98.69 85 ASP A N 1
ATOM 674 C CA . ASP A 1 85 ? -4.804 -2.502 -11.100 1.00 98.69 85 ASP A CA 1
ATOM 675 C C . ASP A 1 85 ? -3.323 -2.573 -10.690 1.00 98.69 85 ASP A C 1
ATOM 677 O O . ASP A 1 85 ? -2.963 -2.238 -9.558 1.00 98.69 85 ASP A O 1
ATOM 681 N N . ILE A 1 86 ? -2.466 -3.014 -11.612 1.00 98.75 86 ILE A N 1
ATOM 682 C CA . ILE A 1 86 ? -1.007 -3.004 -11.468 1.00 98.75 86 ILE A CA 1
ATOM 683 C C . ILE A 1 86 ? -0.410 -2.356 -12.716 1.00 98.75 86 ILE A C 1
ATOM 685 O O . ILE A 1 86 ? -0.417 -2.940 -13.797 1.00 98.75 86 ILE A O 1
ATOM 689 N N . LEU A 1 87 ? 0.144 -1.160 -12.547 1.00 98.62 87 LEU A N 1
ATOM 690 C CA . LEU A 1 87 ? 0.871 -0.429 -13.576 1.00 98.62 87 LEU A CA 1
ATOM 691 C C . LEU A 1 87 ? 2.366 -0.477 -13.272 1.00 98.62 87 LEU A C 1
ATOM 693 O O . LEU A 1 87 ? 2.788 -0.341 -12.121 1.00 98.62 87 LEU A O 1
ATOM 697 N N . PHE A 1 88 ? 3.194 -0.635 -14.300 1.00 98.50 88 PHE A N 1
ATOM 698 C CA . PHE A 1 88 ? 4.637 -0.644 -14.109 1.00 98.50 88 PHE A CA 1
ATOM 699 C C . PHE A 1 88 ? 5.393 0.013 -15.259 1.00 98.50 88 PHE A C 1
ATOM 701 O O . PHE A 1 88 ? 4.962 0.009 -16.409 1.00 98.50 88 PHE A O 1
ATOM 708 N N . CYS A 1 89 ? 6.551 0.580 -14.930 1.00 98.56 89 CYS A N 1
ATOM 709 C CA . CYS A 1 89 ? 7.492 1.125 -15.894 1.00 98.56 89 CYS A CA 1
ATOM 710 C C . CYS A 1 89 ? 8.597 0.093 -16.171 1.00 98.56 89 CYS A C 1
ATOM 712 O O . CYS A 1 89 ? 9.386 -0.162 -15.261 1.00 98.56 89 CYS A O 1
ATOM 714 N N . PRO A 1 90 ? 8.729 -0.451 -17.394 1.00 97.94 90 PRO A N 1
ATOM 715 C CA . PRO A 1 90 ? 9.786 -1.415 -17.714 1.00 97.94 90 PRO A CA 1
ATOM 716 C C . PRO A 1 90 ? 11.154 -0.762 -17.974 1.00 97.94 90 PRO A C 1
ATOM 718 O O . PRO A 1 90 ? 12.176 -1.438 -17.956 1.00 97.94 90 PRO A O 1
ATOM 721 N N . HIS A 1 91 ? 11.186 0.548 -18.216 1.00 98.31 91 HIS A N 1
ATOM 722 C CA . HIS A 1 91 ? 12.375 1.240 -18.700 1.00 98.31 91 HIS A CA 1
ATOM 723 C C . HIS A 1 91 ? 13.506 1.333 -17.661 1.00 98.31 91 HIS A C 1
ATOM 725 O O . HIS A 1 91 ? 13.285 1.545 -16.455 1.00 98.31 91 HIS A O 1
ATOM 731 N N . ALA A 1 92 ? 14.736 1.236 -18.153 1.00 95.81 92 ALA A N 1
ATOM 732 C CA . ALA A 1 92 ? 15.961 1.544 -17.440 1.00 95.81 92 ALA A CA 1
ATOM 733 C C . ALA A 1 92 ? 16.063 3.056 -17.140 1.00 95.81 92 ALA A C 1
ATOM 735 O O . ALA A 1 92 ? 15.388 3.873 -17.776 1.00 95.81 92 ALA A O 1
ATOM 736 N N . PRO A 1 93 ? 16.878 3.466 -16.148 1.00 92.94 93 PRO A N 1
ATOM 737 C CA . PRO A 1 93 ? 17.036 4.879 -15.795 1.00 92.94 93 PRO A CA 1
ATOM 738 C C . PRO A 1 93 ? 17.472 5.789 -16.949 1.00 92.94 93 PRO A C 1
ATOM 740 O O . PRO A 1 93 ? 17.142 6.971 -16.937 1.00 92.94 93 PRO A O 1
ATOM 743 N N . GLU A 1 94 ? 18.199 5.253 -17.926 1.00 93.00 94 GLU A N 1
ATOM 744 C CA . GLU A 1 94 ? 18.789 6.000 -19.035 1.00 93.00 94 GLU A CA 1
ATOM 745 C C . GLU A 1 94 ? 17.796 6.271 -20.186 1.00 93.00 94 GLU A C 1
ATOM 747 O O . GLU A 1 94 ? 18.059 7.121 -21.030 1.00 93.00 94 GLU A O 1
ATOM 752 N N . GLU A 1 95 ? 16.640 5.598 -20.215 1.00 91.50 95 GLU A N 1
ATOM 753 C CA . GLU A 1 95 ? 15.675 5.624 -21.334 1.00 91.50 95 GLU A CA 1
ATOM 754 C C . GLU A 1 95 ? 14.694 6.821 -21.321 1.00 91.50 95 GLU A C 1
ATOM 756 O O . GLU A 1 95 ? 13.711 6.830 -22.055 1.00 91.50 95 GLU A O 1
ATOM 761 N N . ASP A 1 96 ? 14.923 7.824 -20.468 1.00 91.19 96 ASP A N 1
ATOM 762 C CA . ASP A 1 96 ? 14.187 9.102 -20.381 1.00 91.19 96 ASP A CA 1
ATOM 763 C C . ASP A 1 96 ? 12.639 9.038 -20.506 1.00 91.19 96 ASP A C 1
ATOM 765 O O . ASP A 1 96 ? 11.984 9.957 -20.992 1.00 91.19 96 ASP A O 1
ATOM 769 N N . CYS A 1 97 ? 12.003 7.971 -20.019 1.00 96.56 97 CYS A N 1
ATOM 770 C CA . CYS A 1 97 ? 10.552 7.792 -20.140 1.00 96.56 97 CYS A CA 1
ATOM 771 C C . CYS A 1 97 ? 9.738 8.630 -19.131 1.00 96.56 97 CYS A C 1
ATOM 773 O O . CYS A 1 97 ? 10.208 8.964 -18.044 1.00 96.56 97 CYS A O 1
ATOM 775 N N . MET A 1 98 ? 8.462 8.907 -19.420 1.00 95.44 98 MET A N 1
ATOM 776 C CA . MET A 1 98 ? 7.586 9.657 -18.499 1.00 95.44 98 MET A CA 1
ATOM 777 C C . MET A 1 98 ? 6.978 8.815 -17.368 1.00 95.44 98 MET A C 1
ATOM 779 O O . MET A 1 98 ? 6.482 9.370 -16.388 1.00 95.44 98 MET A O 1
ATOM 783 N N . CYS A 1 99 ? 6.995 7.488 -17.489 1.00 97.31 99 CYS A N 1
ATOM 784 C CA . CYS A 1 99 ? 6.339 6.577 -16.550 1.00 97.31 99 CYS A CA 1
ATOM 785 C C . CYS A 1 99 ? 7.207 6.181 -15.345 1.00 97.31 99 CYS A C 1
ATOM 787 O O . CYS A 1 99 ? 6.659 5.771 -14.326 1.00 97.31 99 CYS A O 1
ATOM 789 N N . ARG A 1 100 ? 8.540 6.296 -15.426 1.00 97.88 100 ARG A N 1
ATOM 790 C CA . ARG A 1 100 ? 9.443 5.912 -14.330 1.00 97.88 100 ARG A CA 1
ATOM 791 C C . ARG A 1 100 ? 9.338 6.893 -13.161 1.00 97.88 100 ARG A C 1
ATOM 793 O O . ARG A 1 100 ? 9.705 8.060 -13.308 1.00 97.88 100 ARG A O 1
ATOM 800 N N . LYS A 1 101 ? 8.943 6.412 -11.977 1.00 96.94 101 LYS A N 1
ATOM 801 C CA . LYS A 1 101 ? 8.997 7.197 -10.727 1.00 96.94 101 LYS A CA 1
ATOM 802 C C . LYS A 1 101 ? 10.431 7.707 -10.525 1.00 96.94 101 LYS A C 1
ATOM 804 O O . LYS A 1 101 ? 11.358 6.910 -10.708 1.00 96.94 101 LYS A O 1
ATOM 809 N N . PRO A 1 102 ? 10.658 8.994 -10.205 1.00 95.69 102 PRO A N 1
ATOM 810 C CA . PRO A 1 102 ? 9.738 9.970 -9.604 1.00 95.69 102 PRO A CA 1
ATOM 811 C C . PRO A 1 102 ? 8.820 10.724 -10.577 1.00 95.69 102 PRO A C 1
ATOM 813 O O . PRO A 1 102 ? 8.107 11.633 -10.160 1.00 95.69 102 PRO A O 1
ATOM 816 N N . ARG A 1 103 ? 8.826 10.413 -11.877 1.00 97.00 103 ARG A N 1
ATOM 817 C CA . ARG A 1 103 ? 7.885 11.043 -12.810 1.00 97.00 103 ARG A CA 1
ATOM 818 C C . ARG A 1 103 ? 6.473 10.501 -12.573 1.00 97.00 103 ARG A C 1
ATOM 820 O O . ARG A 1 103 ? 6.312 9.303 -12.341 1.00 97.00 103 ARG A O 1
ATOM 827 N N . PRO A 1 104 ? 5.432 11.343 -12.668 1.00 97.81 104 PRO A N 1
ATOM 828 C CA . PRO A 1 104 ? 4.073 10.944 -12.323 1.00 97.81 104 PRO A CA 1
ATOM 829 C C . PRO A 1 104 ? 3.328 10.236 -13.461 1.00 97.81 104 PRO A C 1
ATOM 831 O O . PRO A 1 104 ? 2.109 10.118 -13.387 1.00 97.81 104 PRO A O 1
ATOM 834 N N . GLY A 1 105 ? 3.998 9.789 -14.532 1.00 98.50 105 GLY A N 1
ATOM 835 C CA . GLY A 1 105 ? 3.319 9.288 -15.734 1.00 98.50 105 GLY A CA 1
ATOM 836 C C . GLY A 1 105 ? 2.304 8.180 -15.449 1.00 98.50 105 GLY A C 1
ATOM 837 O O . GLY A 1 105 ? 1.166 8.282 -15.896 1.00 98.50 105 GLY A O 1
ATOM 838 N N . LEU A 1 106 ? 2.665 7.188 -14.627 1.00 98.62 106 LEU A N 1
ATOM 839 C CA . LEU A 1 106 ? 1.748 6.099 -14.256 1.00 98.62 106 LEU A CA 1
ATOM 840 C C . LEU A 1 106 ? 0.601 6.564 -13.341 1.00 98.62 106 LEU A C 1
ATOM 842 O O . LEU A 1 106 ? -0.510 6.052 -13.442 1.00 98.62 106 LEU A O 1
ATOM 846 N N . LEU A 1 107 ? 0.834 7.567 -12.484 1.00 98.75 107 LEU A N 1
ATOM 847 C CA . LEU A 1 107 ? -0.223 8.177 -11.664 1.00 98.75 107 LEU A CA 1
ATOM 848 C C . LEU A 1 107 ? -1.240 8.913 -12.544 1.00 98.75 107 LEU A C 1
ATOM 850 O O . LEU A 1 107 ? -2.447 8.787 -12.344 1.00 98.75 107 LEU A O 1
ATOM 854 N N . LEU A 1 108 ? -0.754 9.675 -13.526 1.00 98.69 108 LEU A N 1
ATOM 855 C CA . LEU A 1 108 ? -1.587 10.402 -14.486 1.00 98.69 108 LEU A CA 1
ATOM 856 C C . LEU A 1 108 ? -2.372 9.437 -15.379 1.00 98.69 108 LEU A C 1
ATOM 858 O O . LEU A 1 108 ? -3.562 9.652 -15.610 1.00 98.69 108 LEU A O 1
ATOM 862 N N . GLU A 1 109 ? -1.736 8.356 -15.828 1.00 98.56 109 GLU A N 1
ATOM 863 C CA . GLU A 1 109 ? -2.391 7.291 -16.583 1.00 98.56 109 GLU A CA 1
ATOM 864 C C . GLU A 1 109 ? -3.532 6.657 -15.778 1.00 98.56 109 GLU A C 1
ATOM 866 O O . GLU A 1 109 ? -4.670 6.610 -16.253 1.00 98.56 109 GLU A O 1
ATOM 871 N N . ALA A 1 110 ? -3.264 6.240 -14.537 1.00 98.50 110 ALA A N 1
ATOM 872 C CA . ALA A 1 110 ? -4.285 5.701 -13.646 1.00 98.50 110 ALA A CA 1
ATOM 873 C C . ALA A 1 110 ? -5.421 6.707 -13.409 1.00 98.50 110 ALA A C 1
ATOM 875 O O . ALA A 1 110 ? -6.599 6.343 -13.425 1.00 98.50 110 ALA A O 1
ATOM 876 N N . ALA A 1 111 ? -5.088 7.986 -13.219 1.00 98.50 111 ALA A N 1
ATOM 877 C CA . ALA A 1 111 ? -6.080 9.023 -12.982 1.00 98.50 111 ALA A CA 1
ATOM 878 C C . ALA A 1 111 ? -7.024 9.229 -14.163 1.00 98.50 111 ALA A C 1
ATOM 880 O O . ALA A 1 111 ? -8.233 9.343 -13.947 1.00 98.50 111 ALA A O 1
ATOM 881 N N . LEU A 1 112 ? -6.502 9.208 -15.389 1.00 98.25 112 LEU A N 1
ATOM 882 C CA . LEU A 1 112 ? -7.317 9.265 -16.602 1.00 98.25 112 LEU A CA 1
ATOM 883 C C . LEU A 1 112 ? -8.173 8.005 -16.755 1.00 98.25 112 LEU A C 1
ATOM 885 O O . LEU A 1 112 ? -9.374 8.113 -16.995 1.00 98.25 112 LEU A O 1
ATOM 889 N N . ARG A 1 113 ? -7.580 6.822 -16.560 1.00 98.44 113 ARG A N 1
ATOM 890 C CA . ARG A 1 113 ? -8.254 5.525 -16.730 1.00 98.44 113 ARG A CA 1
ATOM 891 C C . ARG A 1 113 ? -9.415 5.330 -15.751 1.00 98.44 113 ARG A C 1
ATOM 893 O O . ARG A 1 113 ? -10.464 4.818 -16.134 1.00 98.44 113 ARG A O 1
ATOM 900 N N . TYR A 1 114 ? -9.246 5.746 -14.497 1.00 98.38 114 TYR A N 1
ATOM 901 C CA . TYR A 1 114 ? -10.191 5.454 -13.412 1.00 98.38 114 TYR A CA 1
ATOM 902 C C . TYR A 1 114 ? -10.948 6.678 -12.875 1.00 98.38 114 TYR A C 1
ATOM 904 O O . TYR A 1 114 ? -11.792 6.534 -11.984 1.00 98.38 114 TYR A O 1
ATOM 912 N N . GLY A 1 115 ? -10.677 7.876 -13.399 1.00 98.25 115 GLY A N 1
ATOM 913 C CA . GLY A 1 115 ? -11.285 9.127 -12.941 1.00 98.25 115 GLY A CA 1
ATOM 914 C C . GLY A 1 115 ? -10.873 9.501 -11.513 1.00 98.25 115 GLY A C 1
ATOM 915 O O . GLY A 1 115 ? -11.740 9.843 -10.698 1.00 98.25 115 GLY A O 1
ATOM 916 N N . ILE A 1 116 ? -9.577 9.385 -11.198 1.00 98.69 116 ILE A N 1
ATOM 917 C CA . ILE A 1 116 ? -9.016 9.588 -9.849 1.00 98.69 116 ILE A CA 1
ATOM 918 C C . ILE A 1 116 ? -8.660 11.058 -9.614 1.00 98.69 116 ILE A C 1
ATOM 920 O O . ILE A 1 116 ? -8.022 11.702 -10.442 1.00 98.69 116 ILE A O 1
ATOM 924 N N . ASP A 1 117 ? -9.032 11.575 -8.447 1.00 98.31 117 ASP A N 1
ATOM 925 C CA . ASP A 1 117 ? -8.553 12.847 -7.913 1.00 98.31 117 ASP A CA 1
ATOM 926 C C . ASP A 1 117 ? -7.214 12.634 -7.190 1.00 98.31 117 ASP A C 1
ATOM 928 O O . ASP A 1 117 ? -7.170 12.190 -6.038 1.00 98.31 117 ASP A O 1
ATOM 932 N N . LEU A 1 118 ? -6.112 12.947 -7.875 1.00 98.38 118 LEU A N 1
ATOM 933 C CA . LEU A 1 118 ? -4.753 12.751 -7.361 1.00 98.38 118 LEU A CA 1
ATOM 934 C C . LEU A 1 118 ? -4.459 13.578 -6.099 1.00 98.38 118 LEU A C 1
ATOM 936 O O . LEU A 1 118 ? -3.746 13.101 -5.221 1.00 98.38 118 LEU A O 1
ATOM 940 N N . LYS A 1 119 ? -5.058 14.767 -5.943 1.00 97.88 119 LYS A N 1
ATOM 941 C CA . LYS A 1 119 ? -4.835 15.632 -4.766 1.00 97.88 119 LYS A CA 1
ATOM 942 C C . LYS A 1 119 ? -5.464 15.064 -3.495 1.00 97.88 119 LYS A C 1
ATOM 944 O O . LYS A 1 119 ? -5.024 15.348 -2.380 1.00 97.88 119 LYS A O 1
ATOM 949 N N . ARG A 1 120 ? -6.510 14.253 -3.658 1.00 97.31 120 ARG A N 1
ATOM 950 C CA . ARG A 1 120 ? -7.187 13.522 -2.575 1.00 97.31 120 ARG A CA 1
ATOM 951 C C . ARG A 1 120 ? -6.750 12.060 -2.483 1.00 97.31 120 ARG A C 1
ATOM 953 O O . ARG A 1 120 ? -7.422 11.277 -1.815 1.00 97.31 120 ARG A O 1
ATOM 960 N N . SER A 1 121 ? -5.657 11.707 -3.152 1.00 98.62 121 SER A N 1
ATOM 961 C CA . SER A 1 121 ? -5.099 10.359 -3.186 1.00 98.62 121 SER A CA 1
ATOM 962 C C . SER A 1 121 ? -3.761 10.293 -2.450 1.00 98.62 121 SER A C 1
ATOM 964 O O . SER A 1 121 ? -3.130 11.316 -2.157 1.00 98.62 121 SER A O 1
ATOM 966 N N . TYR A 1 122 ? -3.353 9.071 -2.136 1.00 98.81 122 TYR A N 1
ATOM 967 C CA . TYR A 1 122 ? -2.138 8.772 -1.390 1.00 98.81 122 TYR A CA 1
ATOM 968 C C . TYR A 1 122 ? -1.211 7.911 -2.238 1.00 98.81 122 TYR A C 1
ATOM 970 O O . TYR A 1 122 ? -1.689 7.159 -3.082 1.00 98.81 122 TYR A O 1
ATOM 978 N N . MET A 1 123 ? 0.091 7.987 -1.995 1.00 98.75 123 MET A N 1
ATOM 979 C CA . MET A 1 123 ? 1.044 6.994 -2.470 1.00 98.75 123 MET A CA 1
ATOM 980 C C . MET A 1 123 ? 1.893 6.502 -1.312 1.00 98.75 123 MET A C 1
ATOM 982 O O . MET A 1 123 ? 2.386 7.316 -0.532 1.00 98.75 123 MET A O 1
ATOM 986 N N . ILE A 1 124 ? 2.042 5.188 -1.207 1.00 98.94 124 ILE A N 1
ATOM 987 C CA . ILE A 1 124 ? 2.832 4.523 -0.177 1.00 98.94 124 ILE A CA 1
ATOM 988 C C . ILE A 1 124 ? 3.936 3.727 -0.868 1.00 98.94 124 ILE A C 1
ATOM 990 O O . ILE A 1 124 ? 3.641 2.928 -1.755 1.00 98.94 124 ILE A O 1
ATOM 994 N N . GLY A 1 125 ? 5.185 3.969 -0.488 1.00 98.75 125 GLY A N 1
ATOM 995 C CA . GLY A 1 125 ? 6.359 3.306 -1.056 1.00 98.75 125 GLY A CA 1
ATOM 996 C C . GLY A 1 125 ? 7.563 3.405 -0.126 1.00 98.75 125 GLY A C 1
ATOM 997 O O 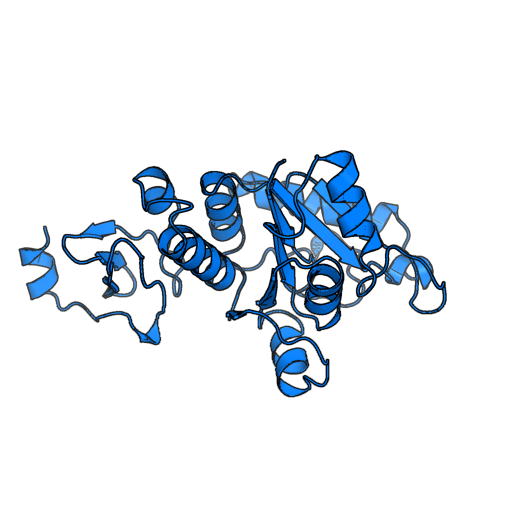. GLY A 1 125 ? 7.493 4.090 0.896 1.00 98.75 125 GLY A O 1
ATOM 998 N N . ASP A 1 126 ? 8.657 2.731 -0.455 1.00 98.44 126 ASP A N 1
ATOM 999 C CA . ASP A 1 126 ? 9.883 2.654 0.351 1.00 98.44 126 ASP A CA 1
ATOM 1000 C C . ASP A 1 126 ? 11.025 3.534 -0.205 1.00 98.44 126 ASP A C 1
ATOM 1002 O O . ASP A 1 126 ? 12.103 3.659 0.397 1.00 98.44 126 ASP A O 1
ATOM 1006 N N . ARG A 1 127 ? 10.804 4.196 -1.346 1.00 97.25 127 ARG A N 1
ATOM 1007 C CA . ARG A 1 127 ? 11.770 5.094 -1.982 1.00 97.25 127 ARG A CA 1
ATOM 1008 C C . ARG A 1 127 ? 11.310 6.548 -1.957 1.00 97.25 127 ARG A C 1
ATOM 1010 O O . ARG A 1 127 ? 10.132 6.901 -1.978 1.00 97.25 127 ARG A O 1
ATOM 1017 N N . ASP A 1 128 ? 12.295 7.436 -2.018 1.00 96.75 128 ASP A N 1
ATOM 1018 C CA . ASP A 1 128 ? 12.099 8.865 -2.269 1.00 96.75 128 ASP A CA 1
ATOM 1019 C C . ASP A 1 128 ? 11.354 9.120 -3.587 1.00 96.75 128 ASP A C 1
ATOM 1021 O O . ASP A 1 128 ? 10.545 10.045 -3.681 1.00 96.75 128 ASP A O 1
ATOM 1025 N N . SER A 1 129 ? 11.574 8.258 -4.581 1.00 96.44 129 SER A N 1
ATOM 1026 C CA . SER A 1 129 ? 10.921 8.340 -5.881 1.00 96.44 129 SER A CA 1
ATOM 1027 C C . SER A 1 129 ? 9.397 8.186 -5.814 1.00 96.44 129 SER A C 1
ATOM 1029 O O . SER A 1 129 ? 8.697 8.820 -6.604 1.00 96.44 129 SER A O 1
ATOM 1031 N N . ASP A 1 130 ? 8.874 7.427 -4.849 1.00 97.88 130 ASP A N 1
ATOM 1032 C CA . ASP A 1 130 ? 7.433 7.246 -4.643 1.00 97.88 130 ASP A CA 1
ATOM 1033 C C . ASP A 1 130 ? 6.791 8.524 -4.127 1.00 97.88 130 ASP A C 1
ATOM 1035 O O . ASP A 1 130 ? 5.863 9.082 -4.717 1.00 97.88 130 ASP A O 1
ATOM 1039 N N . VAL A 1 131 ? 7.368 9.048 -3.048 1.00 97.75 131 VAL A N 1
ATOM 1040 C CA . VAL A 1 131 ? 6.943 10.304 -2.432 1.00 97.75 131 VAL A CA 1
ATOM 1041 C C . VAL A 1 131 ? 7.063 11.452 -3.435 1.00 97.75 131 VAL A C 1
ATOM 1043 O O . VAL A 1 131 ? 6.156 12.278 -3.539 1.00 97.75 131 VAL A O 1
ATOM 1046 N N . GLY A 1 132 ? 8.145 11.485 -4.216 1.00 96.44 132 GLY A N 1
ATOM 1047 C CA . GLY A 1 132 ? 8.358 12.468 -5.274 1.00 96.44 132 GLY A CA 1
ATOM 1048 C C . GLY A 1 132 ? 7.288 12.413 -6.367 1.00 96.44 132 GLY A C 1
ATOM 1049 O O . GLY A 1 132 ? 6.762 13.461 -6.755 1.00 96.44 132 GLY A O 1
ATOM 1050 N N . ALA A 1 133 ? 6.916 11.212 -6.820 1.00 97.19 133 ALA A N 1
ATOM 1051 C CA . ALA A 1 133 ? 5.913 11.034 -7.866 1.00 97.19 133 ALA A CA 1
ATOM 1052 C C . ALA A 1 133 ? 4.554 11.608 -7.453 1.00 97.19 133 ALA A C 1
ATOM 1054 O O . ALA A 1 133 ? 4.000 12.445 -8.170 1.00 97.19 133 ALA A O 1
ATOM 1055 N N . ILE A 1 134 ? 4.038 11.236 -6.280 1.00 98.19 134 ILE A N 1
ATOM 1056 C CA . ILE A 1 134 ? 2.729 11.725 -5.826 1.00 98.19 134 ILE A CA 1
ATOM 1057 C C . ILE A 1 134 ? 2.750 13.208 -5.439 1.00 98.19 134 ILE A C 1
ATOM 1059 O O . ILE A 1 134 ? 1.782 13.928 -5.701 1.00 98.19 134 ILE A O 1
ATOM 1063 N N . ALA A 1 135 ? 3.858 13.696 -4.871 1.00 97.38 135 ALA A N 1
ATOM 1064 C CA . ALA A 1 135 ? 4.000 15.102 -4.506 1.00 97.38 135 ALA A CA 1
ATOM 1065 C C . ALA A 1 135 ? 3.932 16.007 -5.745 1.00 97.38 135 ALA A C 1
ATOM 1067 O O . ALA A 1 135 ? 3.307 17.067 -5.697 1.00 97.38 135 ALA A O 1
ATOM 1068 N N . SER A 1 136 ? 4.493 15.562 -6.876 1.00 96.75 136 SER A N 1
ATOM 1069 C CA . SER A 1 136 ? 4.474 16.317 -8.138 1.00 96.75 136 SER A CA 1
ATOM 1070 C C . SER A 1 136 ? 3.066 16.560 -8.704 1.00 96.75 136 SER A C 1
ATOM 1072 O O . SER A 1 136 ? 2.864 17.498 -9.474 1.00 96.75 136 SER A O 1
ATOM 1074 N N . VAL A 1 137 ? 2.076 15.763 -8.285 1.00 97.31 137 VAL A N 1
ATOM 1075 C CA . VAL A 1 137 ? 0.657 15.900 -8.665 1.00 97.31 137 VAL A CA 1
ATOM 1076 C C . VAL A 1 137 ? -0.225 16.409 -7.516 1.00 97.31 137 VAL A C 1
ATOM 1078 O O . VAL A 1 137 ? -1.451 16.456 -7.638 1.00 97.31 137 VAL A O 1
ATOM 1081 N N . GLY A 1 138 ? 0.389 16.833 -6.407 1.00 97.38 138 GLY A N 1
ATOM 1082 C CA . GLY A 1 138 ? -0.283 17.419 -5.245 1.00 97.38 138 GLY A CA 1
ATOM 1083 C C . GLY A 1 138 ? -0.996 16.420 -4.331 1.00 97.38 138 GLY A C 1
ATOM 1084 O O . GLY A 1 138 ? -1.795 16.847 -3.498 1.00 97.38 138 GLY A O 1
ATOM 1085 N N . GLY A 1 139 ? -0.749 15.118 -4.494 1.00 97.94 139 GLY A N 1
ATOM 1086 C CA . GLY A 1 139 ? -1.225 14.095 -3.563 1.00 97.94 139 GLY A CA 1
ATOM 1087 C C . GLY A 1 139 ? -0.306 13.953 -2.347 1.00 97.94 139 GLY A C 1
ATOM 1088 O O . GLY A 1 139 ? 0.630 14.733 -2.154 1.00 97.94 139 GLY A O 1
ATOM 1089 N N . LYS A 1 140 ? -0.585 12.956 -1.502 1.00 98.44 140 LYS A N 1
ATOM 1090 C CA . LYS A 1 140 ? 0.121 12.753 -0.226 1.00 98.44 140 LYS A CA 1
ATOM 1091 C C . LYS A 1 140 ? 1.011 11.514 -0.282 1.00 98.44 140 LYS A C 1
ATOM 1093 O O . LYS A 1 140 ? 0.531 10.436 -0.616 1.00 98.44 140 LYS A O 1
ATOM 1098 N N . GLY A 1 141 ? 2.288 11.659 0.056 1.00 98.25 141 GLY A N 1
ATOM 1099 C CA . GLY A 1 141 ? 3.255 10.559 0.080 1.00 98.25 141 GLY A CA 1
ATOM 1100 C C . GLY A 1 141 ? 3.473 10.019 1.486 1.00 98.25 141 GLY A C 1
ATOM 1101 O O . GLY A 1 141 ? 3.654 10.799 2.419 1.00 98.25 141 GLY A O 1
ATOM 1102 N N . ILE A 1 142 ? 3.486 8.702 1.639 1.00 98.75 142 ILE A N 1
ATOM 1103 C CA . ILE A 1 142 ? 3.844 7.999 2.871 1.00 98.75 142 ILE A CA 1
ATOM 1104 C C . ILE A 1 142 ? 5.050 7.123 2.554 1.00 98.75 142 ILE A C 1
ATOM 1106 O O . ILE A 1 142 ? 5.032 6.375 1.580 1.00 98.75 142 ILE A O 1
ATOM 1110 N N . LEU A 1 143 ? 6.093 7.239 3.369 1.00 98.75 143 LEU A N 1
ATOM 1111 C CA . LEU A 1 143 ? 7.263 6.374 3.277 1.00 98.75 143 LEU A CA 1
ATOM 1112 C C . LEU A 1 143 ? 7.075 5.206 4.246 1.00 98.75 143 LEU A C 1
ATOM 1114 O O . LEU A 1 143 ? 6.855 5.455 5.430 1.00 98.75 143 LEU A O 1
ATOM 1118 N N . VAL A 1 144 ? 7.164 3.966 3.776 1.00 98.75 144 VAL A N 1
ATOM 1119 C CA . VAL A 1 144 ? 7.283 2.798 4.665 1.00 98.75 144 VAL A CA 1
ATOM 1120 C C . VAL A 1 144 ? 8.751 2.503 4.951 1.00 98.75 144 VAL A C 1
ATOM 1122 O O . VAL A 1 144 ? 9.605 2.821 4.129 1.00 98.75 144 VAL A O 1
ATOM 1125 N N . LEU A 1 145 ? 9.055 1.935 6.119 1.00 98.50 145 LEU A N 1
ATOM 1126 C CA . LEU A 1 145 ? 10.416 1.564 6.522 1.00 98.50 145 LEU A CA 1
ATOM 1127 C C . LEU A 1 145 ? 10.820 0.155 6.058 1.00 98.50 145 LEU A C 1
ATOM 1129 O O . LEU A 1 145 ? 12.000 -0.180 6.106 1.00 98.50 145 LEU A O 1
ATOM 1133 N N . THR A 1 146 ? 9.873 -0.642 5.561 1.00 98.62 146 THR A N 1
ATOM 1134 C CA . THR A 1 146 ? 10.139 -1.910 4.867 1.00 98.62 146 THR A CA 1
ATOM 1135 C C . THR A 1 146 ? 10.955 -1.700 3.583 1.00 98.62 146 THR A C 1
ATOM 1137 O O . THR A 1 146 ? 11.086 -0.580 3.092 1.00 98.62 146 THR A O 1
ATOM 1140 N N . GLY A 1 147 ? 11.540 -2.774 3.039 1.00 97.94 147 GLY A N 1
ATOM 1141 C CA . GLY A 1 147 ? 12.379 -2.692 1.839 1.00 97.94 147 GLY A CA 1
ATOM 1142 C C . GLY A 1 147 ? 13.598 -1.795 2.052 1.00 97.94 147 GLY A C 1
ATOM 1143 O O . GLY A 1 147 ? 14.357 -1.968 3.006 1.00 97.94 147 GLY A O 1
ATOM 1144 N N . TYR A 1 148 ? 13.777 -0.810 1.180 1.00 97.88 148 TYR A N 1
ATOM 1145 C CA . TYR A 1 148 ? 14.827 0.198 1.292 1.00 97.88 148 TYR A CA 1
ATOM 1146 C C . TYR A 1 148 ? 14.448 1.397 2.174 1.00 97.88 148 TYR A C 1
ATOM 1148 O O . TYR A 1 148 ? 15.255 2.318 2.329 1.00 97.88 148 TYR A O 1
ATOM 1156 N N . GLY A 1 149 ? 13.254 1.399 2.765 1.00 98.00 149 GLY A N 1
ATOM 1157 C CA . GLY A 1 149 ? 12.656 2.512 3.495 1.00 98.00 149 GLY A CA 1
ATOM 1158 C C . GLY A 1 149 ? 13.526 3.123 4.589 1.00 98.00 149 GLY A C 1
ATOM 1159 O O . GLY A 1 149 ? 13.732 4.340 4.611 1.00 98.00 149 GLY A O 1
ATOM 1160 N N . GLU A 1 150 ? 14.096 2.299 5.473 1.00 97.75 150 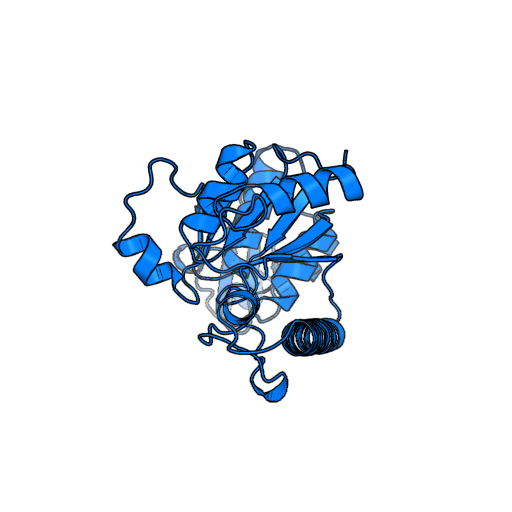GLU A N 1
ATOM 1161 C CA . GLU A 1 150 ? 15.008 2.767 6.529 1.00 97.75 150 GLU A CA 1
ATOM 1162 C C . 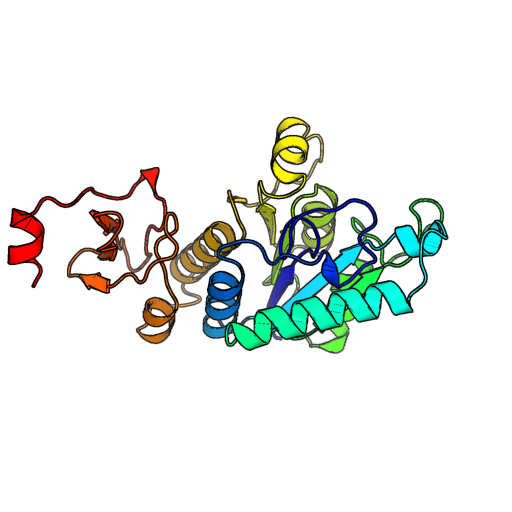GLU A 1 150 ? 16.229 3.506 5.970 1.00 97.75 150 GLU A C 1
ATOM 1164 O O . GLU A 1 150 ? 16.604 4.586 6.446 1.00 97.75 150 GLU A O 1
ATOM 1169 N N . GLU A 1 151 ? 16.859 2.941 4.939 1.00 97.50 151 GLU A N 1
ATOM 1170 C CA . GLU A 1 151 ? 18.024 3.547 4.308 1.00 97.50 151 GLU A CA 1
ATOM 1171 C C . GLU A 1 151 ? 17.645 4.843 3.587 1.00 97.50 151 GLU A C 1
ATOM 1173 O O . GLU A 1 151 ? 18.337 5.858 3.749 1.00 97.50 151 GLU A O 1
ATOM 1178 N N . THR A 1 152 ? 16.544 4.819 2.835 1.00 97.00 152 THR A N 1
ATOM 1179 C CA . THR A 1 152 ? 15.962 5.978 2.155 1.00 97.00 152 THR A CA 1
ATOM 1180 C C . THR A 1 152 ? 15.714 7.108 3.155 1.00 97.00 152 THR A C 1
ATOM 1182 O O . THR A 1 152 ? 16.145 8.241 2.924 1.00 97.00 152 THR A O 1
ATOM 1185 N N . TRP A 1 153 ? 15.089 6.817 4.300 1.00 97.25 153 TRP A N 1
ATOM 1186 C CA . TRP A 1 153 ? 14.797 7.812 5.331 1.00 97.25 153 TRP A CA 1
ATOM 1187 C C . TRP A 1 153 ? 16.067 8.397 5.949 1.00 97.25 153 TRP A C 1
ATOM 1189 O O . TRP A 1 153 ? 16.226 9.618 6.037 1.00 97.25 153 TRP A O 1
ATOM 1199 N N . ARG A 1 154 ? 17.032 7.545 6.308 1.00 96.62 154 ARG A N 1
ATOM 1200 C CA . ARG A 1 154 ? 18.318 7.981 6.873 1.00 96.62 154 ARG A CA 1
ATOM 1201 C C . ARG A 1 154 ? 19.098 8.880 5.911 1.00 96.62 154 ARG A C 1
ATOM 1203 O O . ARG A 1 154 ? 19.791 9.804 6.345 1.00 96.62 154 ARG A O 1
ATOM 1210 N N . LYS A 1 155 ? 19.009 8.607 4.609 1.00 94.88 155 LYS A N 1
ATOM 1211 C CA . LYS A 1 155 ? 19.680 9.362 3.542 1.00 94.88 155 LYS A CA 1
ATOM 1212 C C . LYS A 1 155 ? 18.803 10.457 2.936 1.00 94.88 155 LYS A C 1
ATOM 1214 O O . LYS A 1 155 ? 19.196 11.014 1.915 1.00 94.88 155 LYS A O 1
ATOM 1219 N N . TRP A 1 156 ? 17.661 10.804 3.532 1.00 94.19 156 TRP A N 1
ATOM 1220 C CA . TRP A 1 156 ? 16.719 11.728 2.904 1.00 94.19 156 TRP A CA 1
ATOM 1221 C C . TRP A 1 156 ? 17.364 13.088 2.598 1.00 94.19 156 TRP A C 1
ATOM 1223 O O . TRP A 1 156 ? 17.820 13.819 3.488 1.00 94.19 156 TRP A O 1
ATOM 1233 N N . ARG A 1 157 ? 17.406 13.431 1.308 1.00 85.50 157 ARG A N 1
ATOM 1234 C CA . ARG A 1 157 ? 17.904 14.718 0.785 1.00 85.50 157 ARG A CA 1
ATOM 1235 C C . ARG A 1 157 ? 16.917 15.396 -0.168 1.00 85.50 157 ARG A C 1
ATOM 1237 O O . ARG A 1 157 ? 17.199 16.490 -0.645 1.00 85.50 157 ARG A O 1
ATOM 1244 N N . TRP A 1 158 ? 15.772 14.769 -0.432 1.00 80.00 158 TRP A N 1
ATOM 1245 C CA . TRP A 1 158 ? 14.748 15.293 -1.333 1.00 80.00 158 TRP A CA 1
ATOM 1246 C C . TRP A 1 158 ? 13.990 16.477 -0.731 1.00 80.00 158 TRP A C 1
ATOM 1248 O O . TRP A 1 158 ? 13.716 16.510 0.471 1.00 80.00 158 TRP A O 1
ATOM 1258 N N . GLY A 1 159 ? 13.631 17.439 -1.590 1.00 78.12 159 GLY A N 1
ATOM 1259 C CA . GLY A 1 159 ? 12.970 18.682 -1.180 1.00 78.12 159 GLY A CA 1
ATOM 1260 C C . GLY A 1 159 ? 11.561 18.476 -0.617 1.00 78.12 159 GLY A C 1
ATOM 1261 O O . GLY A 1 159 ? 11.187 19.128 0.355 1.00 78.12 159 GLY A O 1
ATOM 1262 N N . HIS A 1 160 ? 10.797 17.534 -1.173 1.00 82.94 160 HIS A N 1
ATOM 1263 C CA . HIS A 1 160 ? 9.504 17.136 -0.619 1.00 82.94 160 HIS A CA 1
ATOM 1264 C C . HIS A 1 160 ? 9.713 16.020 0.400 1.00 82.94 160 HIS A C 1
ATOM 1266 O O . HIS A 1 160 ? 10.285 14.989 0.067 1.00 82.94 160 HIS A O 1
ATOM 1272 N N . ARG A 1 161 ? 9.270 16.229 1.642 1.00 93.81 161 ARG A N 1
ATOM 1273 C CA . ARG A 1 161 ? 9.243 15.183 2.674 1.00 93.81 161 ARG A CA 1
ATOM 1274 C C . ARG A 1 161 ? 7.952 14.369 2.577 1.00 93.81 161 ARG A C 1
ATOM 1276 O O . ARG A 1 161 ? 6.936 14.929 2.159 1.00 93.81 161 ARG A O 1
ATOM 1283 N N . PRO A 1 162 ? 7.962 13.092 2.998 1.00 97.25 162 PRO A N 1
ATOM 1284 C CA . PRO A 1 162 ? 6.726 12.343 3.143 1.00 97.25 162 PRO A CA 1
ATOM 1285 C C . PRO A 1 162 ? 5.818 13.025 4.172 1.00 97.25 162 PRO A C 1
ATOM 1287 O O . PRO A 1 162 ? 6.283 13.642 5.132 1.00 97.25 162 PRO A O 1
ATOM 1290 N N . ASN A 1 163 ? 4.510 12.901 3.973 1.00 97.94 163 ASN A N 1
ATOM 1291 C CA . ASN A 1 163 ? 3.501 13.344 4.929 1.00 97.94 163 ASN A CA 1
ATOM 1292 C C . ASN A 1 163 ? 3.508 12.494 6.203 1.00 97.94 163 ASN A C 1
ATOM 1294 O O . ASN A 1 163 ? 3.085 12.980 7.250 1.00 97.94 163 ASN A O 1
ATOM 1298 N N . PHE A 1 164 ? 3.980 11.250 6.103 1.00 98.06 164 PHE A N 1
ATOM 1299 C CA . PHE A 1 164 ? 4.157 10.338 7.223 1.00 98.06 164 PHE A CA 1
ATOM 1300 C C . PHE A 1 164 ? 5.228 9.285 6.914 1.00 98.06 164 PHE A C 1
ATOM 1302 O O . PHE A 1 164 ? 5.407 8.908 5.755 1.00 98.06 164 PHE A O 1
ATOM 1309 N N . VAL A 1 165 ? 5.927 8.821 7.949 1.00 98.06 165 VAL A N 1
ATOM 1310 C CA . VAL A 1 165 ? 6.860 7.691 7.870 1.00 98.06 165 VAL A CA 1
ATOM 1311 C C . VAL A 1 165 ? 6.278 6.572 8.724 1.00 98.06 165 VAL A C 1
ATOM 1313 O O . VAL A 1 165 ? 6.130 6.748 9.930 1.00 98.06 165 VAL A O 1
ATOM 1316 N N . ALA A 1 166 ? 5.919 5.464 8.089 1.00 97.94 166 ALA A N 1
ATOM 1317 C CA . ALA A 1 166 ? 5.297 4.303 8.710 1.00 97.94 166 ALA A CA 1
ATOM 1318 C C . ALA A 1 166 ? 6.296 3.144 8.788 1.00 97.94 166 ALA A C 1
ATOM 1320 O O . ALA A 1 166 ? 7.123 2.980 7.896 1.00 97.94 166 ALA A O 1
ATOM 1321 N N . ARG A 1 167 ? 6.210 2.297 9.810 1.00 97.56 167 ARG A N 1
ATOM 1322 C CA . ARG A 1 167 ? 6.998 1.060 9.898 1.00 97.56 167 ARG A CA 1
ATOM 1323 C C . ARG A 1 167 ? 6.687 0.114 8.750 1.00 97.56 167 ARG A C 1
ATOM 1325 O O . ARG A 1 167 ? 7.601 -0.428 8.146 1.00 97.56 167 ARG A O 1
ATOM 1332 N N . ASP A 1 168 ? 5.405 -0.048 8.447 1.00 98.31 168 ASP A N 1
ATOM 1333 C CA . ASP A 1 168 ? 4.895 -0.942 7.415 1.00 98.31 168 ASP A CA 1
ATOM 1334 C C . ASP A 1 168 ? 3.635 -0.362 6.746 1.00 98.31 168 ASP A C 1
ATOM 1336 O O . ASP A 1 168 ? 3.153 0.727 7.085 1.00 98.31 168 ASP A O 1
ATOM 1340 N N . LEU A 1 169 ? 3.090 -1.094 5.770 1.00 98.75 169 LEU A N 1
ATOM 1341 C CA . LEU A 1 169 ? 1.896 -0.671 5.043 1.00 98.75 169 LEU A CA 1
ATOM 1342 C C . LEU A 1 169 ? 0.661 -0.534 5.950 1.00 98.75 169 LEU A C 1
ATOM 1344 O O . LEU A 1 169 ? -0.183 0.332 5.709 1.00 98.75 169 LEU A O 1
ATOM 1348 N N . LEU A 1 170 ? 0.541 -1.365 6.989 1.00 98.62 170 LEU A N 1
ATOM 1349 C CA . LEU A 1 170 ? -0.614 -1.352 7.885 1.00 98.62 170 LEU A CA 1
ATOM 1350 C C . LEU A 1 170 ? -0.631 -0.093 8.754 1.00 98.62 170 LEU A C 1
ATOM 1352 O O . LEU A 1 170 ? -1.677 0.542 8.888 1.00 98.62 170 LEU A O 1
ATOM 1356 N N . GLU A 1 171 ? 0.514 0.308 9.297 1.00 98.38 171 GLU A N 1
ATOM 1357 C CA . GLU A 1 171 ? 0.624 1.574 10.022 1.00 98.38 171 GLU A CA 1
ATOM 1358 C C . GLU A 1 171 ? 0.336 2.770 9.100 1.00 98.38 171 GLU A C 1
ATOM 1360 O O . GLU A 1 171 ? -0.386 3.693 9.487 1.00 98.38 171 GLU A O 1
ATOM 1365 N N . GLY A 1 172 ? 0.796 2.721 7.845 1.00 98.56 172 GLY A N 1
ATOM 1366 C CA . GLY A 1 172 ? 0.424 3.709 6.828 1.00 98.56 172 GLY A CA 1
ATOM 1367 C C . GLY A 1 172 ? -1.092 3.775 6.595 1.00 98.56 172 GLY A C 1
ATOM 1368 O O . GLY A 1 172 ? -1.661 4.864 6.483 1.00 98.56 172 GLY A O 1
ATOM 1369 N N . ALA A 1 173 ? -1.769 2.624 6.587 1.00 98.69 173 ALA A N 1
ATOM 1370 C CA . ALA A 1 173 ? -3.218 2.546 6.440 1.00 98.69 173 ALA A CA 1
ATOM 1371 C C . ALA A 1 173 ? -3.969 3.138 7.643 1.00 98.69 173 ALA A C 1
ATOM 1373 O O . ALA A 1 173 ? -4.935 3.881 7.452 1.00 98.69 173 ALA A O 1
ATOM 1374 N N . TYR A 1 174 ? -3.503 2.884 8.869 1.00 98.50 174 TYR A N 1
ATOM 1375 C CA . TYR A 1 174 ? -4.079 3.493 10.070 1.00 98.50 174 TYR A CA 1
ATOM 1376 C C . TYR A 1 174 ? -3.871 4.997 10.134 1.00 98.50 174 TYR A C 1
ATOM 1378 O O . TYR A 1 174 ? -4.792 5.720 10.516 1.00 98.50 174 TYR A O 1
ATOM 1386 N N . TRP A 1 175 ? -2.716 5.489 9.693 1.00 98.19 175 TRP A N 1
ATOM 1387 C CA . TRP A 1 175 ? -2.497 6.925 9.586 1.00 98.19 175 TRP A CA 1
ATOM 1388 C C . TRP A 1 175 ? -3.475 7.579 8.599 1.00 98.19 175 TRP A C 1
ATOM 1390 O O . TRP A 1 175 ? -4.049 8.629 8.904 1.00 98.19 175 TRP A O 1
ATOM 1400 N N . ILE A 1 176 ? -3.729 6.945 7.445 1.00 98.44 176 ILE A N 1
ATOM 1401 C CA . ILE A 1 176 ? -4.742 7.418 6.486 1.00 98.44 176 ILE A CA 1
ATOM 1402 C C . ILE A 1 176 ? -6.131 7.418 7.132 1.00 98.44 176 ILE A C 1
ATOM 1404 O O . ILE A 1 176 ? -6.825 8.429 7.046 1.00 98.44 176 ILE A O 1
ATOM 1408 N N . LEU A 1 177 ? -6.525 6.341 7.818 1.00 98.06 177 LEU A N 1
ATOM 1409 C CA . LEU A 1 177 ? -7.817 6.264 8.507 1.00 98.06 177 LEU A CA 1
ATOM 1410 C C . LEU A 1 177 ? -7.986 7.399 9.525 1.00 98.06 177 LEU A C 1
ATOM 1412 O O . LEU A 1 177 ? -8.981 8.124 9.484 1.00 98.06 177 LEU A O 1
ATOM 1416 N N . ALA A 1 178 ? -7.004 7.580 10.408 1.00 97.31 178 ALA A N 1
ATOM 1417 C CA . ALA A 1 178 ? -7.025 8.621 11.429 1.00 97.31 178 ALA A CA 1
ATOM 1418 C C . ALA A 1 178 ? -7.138 10.019 10.808 1.00 97.31 178 ALA A C 1
ATOM 1420 O O . ALA A 1 178 ? -7.911 10.859 11.273 1.00 97.31 178 ALA A O 1
ATOM 1421 N N . LYS A 1 179 ? -6.417 10.259 9.708 1.00 96.75 179 LYS A N 1
ATOM 1422 C CA . LYS A 1 179 ? -6.492 11.510 8.955 1.00 96.75 179 LYS A CA 1
ATOM 1423 C C . LYS A 1 179 ? -7.872 11.743 8.340 1.00 96.75 179 LYS A C 1
ATOM 1425 O O . LYS A 1 179 ? -8.388 12.852 8.433 1.00 96.75 179 LYS A O 1
ATOM 1430 N N . GLU A 1 180 ? -8.461 10.727 7.719 1.00 95.69 180 GLU A N 1
ATOM 1431 C CA . GLU A 1 180 ? -9.783 10.813 7.088 1.00 95.69 180 GLU A CA 1
ATOM 1432 C C . GLU A 1 180 ? -10.889 11.098 8.115 1.00 95.69 180 GLU A C 1
A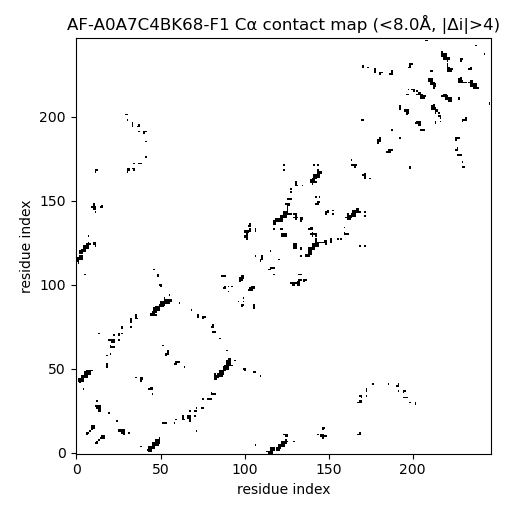TOM 1434 O O . GLU A 1 180 ? -11.782 11.901 7.840 1.00 95.69 180 GLU A O 1
ATOM 1439 N N . ILE A 1 181 ? -10.797 10.505 9.311 1.00 96.25 181 ILE A N 1
ATOM 1440 C CA . ILE A 1 181 ? -11.709 10.794 10.428 1.00 96.25 181 ILE A CA 1
ATOM 1441 C C . ILE A 1 181 ? -11.511 12.228 10.923 1.00 96.25 181 ILE A C 1
ATOM 1443 O O . ILE A 1 181 ? -12.474 12.987 11.023 1.00 96.25 181 ILE A O 1
ATOM 1447 N N . LYS A 1 182 ? -10.259 12.643 11.149 1.00 95.19 182 LYS A N 1
ATOM 1448 C CA . LYS A 1 182 ? -9.925 14.001 11.601 1.00 95.19 182 LYS A CA 1
ATOM 1449 C C . LYS A 1 182 ? -10.393 15.093 10.633 1.00 95.19 182 LYS A C 1
ATOM 1451 O O . LYS A 1 182 ? -10.756 16.183 11.061 1.00 95.19 182 LYS A O 1
ATOM 1456 N N . GLU A 1 183 ? -10.375 14.822 9.330 1.00 94.06 183 GLU A N 1
ATOM 1457 C CA . GLU A 1 183 ? -10.853 15.748 8.293 1.00 94.06 183 GLU A CA 1
ATOM 1458 C C . GLU A 1 183 ? -12.379 15.694 8.084 1.00 94.06 183 GLU A C 1
ATOM 1460 O O . GLU A 1 183 ? -12.899 16.386 7.208 1.00 94.06 183 GLU A O 1
ATOM 1465 N N . GLY A 1 184 ? -13.108 14.880 8.858 1.00 92.31 184 GLY A N 1
ATOM 1466 C CA . GLY A 1 184 ? -14.557 14.705 8.727 1.00 92.31 184 GLY A CA 1
ATOM 1467 C C . GLY A 1 184 ? -14.979 14.034 7.416 1.00 92.31 184 GLY A C 1
ATOM 1468 O O . GLY A 1 184 ? -16.140 14.113 7.020 1.00 92.31 184 GLY A O 1
ATOM 1469 N N . LEU A 1 185 ? -14.042 13.389 6.715 1.00 89.69 185 LEU A N 1
ATOM 1470 C CA . LEU A 1 185 ? -14.293 12.685 5.455 1.00 89.69 185 LEU A CA 1
ATOM 1471 C C . LEU A 1 185 ? -14.856 11.280 5.682 1.00 89.69 185 LEU A C 1
ATOM 1473 O O . LEU A 1 185 ? -15.390 10.672 4.750 1.00 89.69 185 LEU A O 1
ATOM 1477 N N . ARG A 1 186 ? -14.712 10.762 6.904 1.00 90.50 186 ARG A N 1
ATOM 1478 C CA . ARG A 1 186 ? -15.171 9.442 7.319 1.00 90.50 186 ARG A CA 1
ATOM 1479 C C . ARG A 1 186 ? -15.451 9.404 8.824 1.00 90.50 186 ARG A C 1
ATOM 1481 O O . ARG A 1 186 ? -14.980 10.255 9.566 1.00 90.50 186 ARG A O 1
ATOM 1488 N N . MET A 1 187 ? -16.194 8.394 9.269 1.00 91.88 187 MET A N 1
ATOM 1489 C CA . MET A 1 187 ? -16.355 8.035 10.679 1.00 91.88 187 MET A CA 1
ATOM 1490 C C . MET A 1 187 ? -15.836 6.616 10.916 1.00 91.88 187 MET A C 1
ATOM 1492 O O . MET A 1 187 ? -15.835 5.794 9.997 1.00 91.88 187 MET A O 1
ATOM 1496 N N . LEU A 1 188 ? -15.410 6.326 12.144 1.00 92.75 188 LEU A N 1
ATOM 1497 C CA . LEU A 1 188 ? -15.160 4.952 12.556 1.00 92.75 188 LEU A CA 1
ATOM 1498 C C . LEU A 1 188 ? -16.503 4.212 12.632 1.00 92.75 188 LEU A C 1
ATOM 1500 O O . LEU A 1 188 ? -17.409 4.640 13.344 1.00 92.75 188 LEU A O 1
ATOM 1504 N N . ASP A 1 189 ? -16.629 3.131 11.870 1.00 93.12 189 ASP A N 1
ATOM 1505 C CA . ASP A 1 189 ? -17.841 2.321 11.767 1.00 93.12 189 ASP A CA 1
ATOM 1506 C C . ASP A 1 189 ? -17.526 0.837 12.024 1.00 93.12 189 ASP A C 1
ATOM 1508 O O . ASP A 1 189 ? -16.362 0.433 12.094 1.00 93.12 189 ASP A O 1
ATOM 1512 N N . GLU A 1 190 ? -18.568 0.020 12.185 1.00 92.06 190 GLU A N 1
ATOM 1513 C CA . GLU A 1 190 ? -18.424 -1.408 12.498 1.00 92.06 190 GLU A CA 1
ATOM 1514 C C . GLU A 1 190 ? -17.620 -2.176 11.439 1.00 92.06 190 GLU A C 1
ATOM 1516 O O . GLU A 1 190 ? -16.837 -3.054 11.797 1.00 92.06 190 GLU A O 1
ATOM 1521 N N . LYS A 1 191 ? -17.752 -1.820 10.154 1.00 93.62 191 LYS A N 1
ATOM 1522 C CA . LYS A 1 191 ? -17.049 -2.503 9.056 1.00 93.62 191 LYS A CA 1
ATOM 1523 C C . LYS A 1 191 ? -15.561 -2.198 9.071 1.00 93.62 191 LYS A C 1
ATOM 1525 O O . LYS A 1 191 ? -14.744 -3.090 8.864 1.00 93.62 191 LYS A O 1
ATOM 1530 N N . ILE A 1 192 ? -15.204 -0.945 9.353 1.00 95.00 192 ILE A N 1
ATOM 1531 C CA . ILE A 1 192 ? -13.812 -0.554 9.560 1.00 95.00 192 ILE A CA 1
ATOM 1532 C C . ILE A 1 192 ? -13.242 -1.338 10.737 1.00 95.00 192 ILE A C 1
ATOM 1534 O O . ILE A 1 192 ? -12.221 -1.996 10.572 1.00 95.00 192 ILE A O 1
ATOM 1538 N N . ILE A 1 193 ? -13.912 -1.333 11.892 1.00 94.50 193 ILE A N 1
ATOM 1539 C CA . ILE A 1 193 ? -13.436 -2.044 13.089 1.00 94.50 193 ILE A CA 1
ATOM 1540 C C . ILE A 1 193 ? -13.253 -3.544 12.813 1.00 94.50 193 ILE A C 1
ATOM 1542 O O . ILE A 1 193 ? -12.278 -4.129 13.279 1.00 94.50 193 ILE A O 1
ATOM 1546 N N . GLU A 1 194 ? -14.140 -4.164 12.034 1.00 94.38 194 GLU A N 1
ATOM 1547 C CA . GLU A 1 194 ? -14.070 -5.590 11.697 1.00 94.38 194 GLU A CA 1
ATOM 1548 C C . GLU A 1 194 ? -12.785 -5.977 10.948 1.00 94.38 194 GLU A C 1
ATOM 1550 O O . GLU A 1 194 ? -12.247 -7.065 11.177 1.00 94.38 194 GLU A O 1
ATOM 1555 N N . VAL A 1 195 ? -12.271 -5.094 10.087 1.00 95.19 195 VAL A N 1
ATOM 1556 C CA . VAL A 1 195 ? -11.032 -5.336 9.327 1.00 95.19 195 VAL A CA 1
ATOM 1557 C C . VAL A 1 195 ? -9.772 -4.848 10.047 1.00 95.19 195 VAL A C 1
ATOM 1559 O O . VAL A 1 195 ? -8.662 -5.122 9.585 1.00 95.19 195 VAL A O 1
ATOM 1562 N N . MET A 1 196 ? -9.914 -4.142 11.172 1.00 97.19 196 MET A N 1
ATOM 1563 C CA . MET A 1 196 ? -8.781 -3.688 11.975 1.00 97.19 196 MET A CA 1
ATOM 1564 C C . MET A 1 196 ? -8.144 -4.840 12.753 1.00 97.19 196 MET A C 1
ATOM 1566 O O . MET A 1 196 ? -8.798 -5.737 13.287 1.00 97.19 196 MET A O 1
ATOM 1570 N N . VAL A 1 197 ? -6.822 -4.775 12.861 1.00 97.88 197 VAL A N 1
ATOM 1571 C CA . VAL A 1 197 ? -5.990 -5.720 13.608 1.00 97.88 197 VAL A CA 1
ATOM 1572 C C . VAL A 1 197 ? -4.938 -5.001 14.448 1.00 97.88 197 VAL A C 1
ATOM 1574 O O . VAL A 1 197 ? -4.574 -3.853 14.197 1.00 97.88 197 VAL A O 1
ATOM 1577 N N . CYS A 1 198 ? -4.399 -5.685 15.445 1.00 97.31 198 CYS A N 1
ATOM 1578 C CA . CYS A 1 198 ? -3.306 -5.173 16.253 1.00 97.31 198 CYS A CA 1
ATOM 1579 C C . CYS A 1 198 ? -2.091 -4.860 15.355 1.00 97.31 198 CYS A C 1
ATOM 1581 O O . CYS A 1 198 ? -1.648 -5.745 14.624 1.00 97.31 198 CYS A O 1
ATOM 1583 N N . PRO A 1 199 ? -1.500 -3.653 15.415 1.00 95.75 199 PRO A N 1
ATOM 1584 C CA . PRO A 1 199 ? -0.326 -3.308 14.615 1.00 95.75 199 PRO A CA 1
ATOM 1585 C C . PRO A 1 199 ? 0.901 -4.179 14.918 1.00 95.75 199 PRO A C 1
ATOM 1587 O O . PRO A 1 199 ? 1.785 -4.271 14.074 1.00 95.75 199 PRO A O 1
ATOM 1590 N N . ILE A 1 200 ? 0.954 -4.823 16.091 1.00 95.12 200 ILE A N 1
ATOM 1591 C CA . ILE A 1 200 ? 2.088 -5.649 16.524 1.00 95.12 200 ILE A CA 1
ATOM 1592 C C . ILE A 1 200 ? 1.935 -7.093 16.044 1.00 95.12 200 ILE A C 1
ATOM 1594 O O . ILE A 1 200 ? 2.730 -7.554 15.240 1.00 95.12 200 ILE A O 1
ATOM 1598 N N . CYS A 1 201 ? 0.921 -7.816 16.531 1.00 95.31 201 CYS A N 1
ATOM 1599 C CA . CYS A 1 201 ? 0.769 -9.249 16.247 1.00 95.31 201 CYS A CA 1
ATOM 1600 C C . CYS A 1 201 ? -0.156 -9.559 15.066 1.00 95.31 201 CYS A C 1
ATOM 1602 O O . CYS A 1 201 ? -0.430 -10.727 14.803 1.00 95.31 201 CYS A O 1
ATOM 1604 N N . LYS A 1 202 ? -0.745 -8.525 14.446 1.00 94.75 202 LYS A N 1
ATOM 1605 C CA . LYS A 1 202 ? -1.766 -8.619 13.385 1.00 94.75 202 LYS A CA 1
ATOM 1606 C C . LYS A 1 202 ? -2.997 -9.463 13.755 1.00 94.75 202 LYS A C 1
ATOM 1608 O O . LYS A 1 202 ? -3.810 -9.800 12.896 1.00 94.75 202 LYS A O 1
ATOM 1613 N N . GLY A 1 203 ? -3.167 -9.762 15.043 1.00 94.50 203 GLY A N 1
ATOM 1614 C CA . GLY A 1 203 ? -4.333 -10.434 15.599 1.00 94.50 203 GLY A CA 1
ATOM 1615 C C . GLY A 1 203 ? -5.546 -9.512 15.673 1.00 94.50 203 GLY A C 1
ATOM 1616 O O . GLY A 1 203 ? -5.419 -8.286 15.692 1.00 94.50 203 GLY A O 1
ATOM 1617 N N . LYS A 1 204 ? -6.737 -10.110 15.735 1.00 95.12 204 LYS A N 1
ATOM 1618 C CA . LYS A 1 204 ? -8.005 -9.380 15.828 1.00 95.12 204 LYS A CA 1
ATOM 1619 C C . LYS A 1 204 ? -8.023 -8.451 17.045 1.00 95.12 204 LYS A C 1
ATOM 1621 O O . LYS A 1 204 ? -7.565 -8.826 18.126 1.00 95.12 204 LYS A O 1
ATOM 1626 N N . VAL A 1 205 ? -8.585 -7.259 16.861 1.00 96.19 205 VAL A N 1
ATOM 1627 C CA . VAL A 1 205 ? -8.914 -6.348 17.960 1.00 96.19 205 VAL A CA 1
ATOM 1628 C C . VAL A 1 205 ? -10.419 -6.305 18.189 1.00 96.19 205 VAL A C 1
ATOM 1630 O O . VAL A 1 205 ? -11.211 -6.533 17.277 1.00 96.19 205 VAL A O 1
ATOM 1633 N N . PHE A 1 206 ? -10.814 -6.028 19.425 1.00 94.38 206 PHE A N 1
ATOM 1634 C CA . PHE A 1 206 ? -12.208 -5.995 19.847 1.00 94.38 206 PHE A CA 1
ATOM 1635 C C . PHE A 1 206 ? -12.546 -4.623 20.405 1.00 94.38 206 PHE A C 1
ATOM 1637 O O . PHE A 1 206 ? -11.813 -4.100 21.243 1.00 94.38 206 PHE A O 1
ATOM 1644 N N . LEU A 1 207 ? -13.670 -4.056 19.975 1.00 94.69 207 LEU A N 1
ATOM 1645 C CA . LEU A 1 207 ? -14.159 -2.809 20.545 1.00 94.69 207 LEU A CA 1
ATOM 1646 C C . LEU A 1 207 ? -14.506 -3.005 22.027 1.00 94.69 207 LEU A C 1
ATOM 1648 O O . LEU A 1 207 ? -15.234 -3.924 22.404 1.00 94.69 207 LEU A O 1
ATOM 1652 N N . LYS A 1 208 ? -13.963 -2.122 22.857 1.00 92.19 208 LYS A N 1
ATOM 1653 C CA . LYS A 1 208 ? -14.238 -1.949 24.282 1.00 92.19 208 LYS A CA 1
ATOM 1654 C C . LYS A 1 208 ? -14.629 -0.492 24.524 1.00 92.19 208 LYS A C 1
ATOM 1656 O O . LYS A 1 208 ? -14.431 0.355 23.660 1.00 92.19 208 LYS A O 1
ATOM 1661 N N . GLU A 1 209 ? -15.139 -0.194 25.718 1.00 86.31 209 GLU A N 1
ATOM 1662 C CA . GLU A 1 209 ? -15.655 1.138 26.082 1.00 86.31 209 GLU A CA 1
ATOM 1663 C C . GLU A 1 209 ? -14.691 2.291 25.744 1.00 86.31 209 GLU A C 1
ATOM 1665 O O . GLU A 1 209 ? -15.127 3.353 25.313 1.00 86.31 209 GLU A O 1
ATOM 1670 N N . LYS A 1 210 ? -13.378 2.075 25.904 1.00 87.25 210 LYS A N 1
ATOM 1671 C CA . LYS A 1 210 ? -12.344 3.111 25.743 1.00 87.25 210 LYS A CA 1
ATOM 1672 C C . LYS A 1 210 ? -11.425 2.917 24.533 1.00 87.25 210 LYS A C 1
ATOM 1674 O O . LYS A 1 210 ? -10.474 3.679 24.379 1.00 87.25 210 LYS A O 1
ATOM 1679 N N . GLY A 1 211 ? -11.644 1.897 23.702 1.00 94.94 211 GLY A N 1
ATOM 1680 C CA . GLY A 1 211 ? -10.707 1.605 22.619 1.00 94.94 211 GLY A CA 1
ATOM 1681 C C . GLY A 1 211 ? -10.826 0.225 21.987 1.00 94.94 211 GLY A C 1
ATOM 1682 O O . GLY A 1 211 ? -11.777 -0.515 22.221 1.00 94.94 211 GLY A O 1
ATOM 1683 N N . LEU A 1 212 ? -9.823 -0.130 21.191 1.00 96.50 212 LEU A N 1
ATOM 1684 C CA . LEU A 1 212 ? -9.684 -1.423 20.529 1.00 96.50 212 LEU A CA 1
ATOM 1685 C C . LEU A 1 212 ? -8.700 -2.299 21.307 1.00 96.50 212 LEU A C 1
ATOM 1687 O O . LEU A 1 212 ? -7.528 -1.964 21.446 1.00 96.50 212 LEU A O 1
ATOM 1691 N N . PHE A 1 213 ? -9.164 -3.430 21.825 1.00 96.62 213 PHE A N 1
ATOM 1692 C CA . PHE A 1 213 ? -8.368 -4.334 22.649 1.00 96.62 213 PHE A CA 1
ATOM 1693 C C . PHE A 1 213 ? -7.830 -5.521 21.849 1.00 96.62 213 PHE A C 1
ATOM 1695 O O . PHE A 1 213 ? -8.592 -6.220 21.184 1.00 96.62 213 PHE A O 1
ATOM 1702 N N . CYS A 1 214 ? -6.531 -5.787 21.962 1.00 96.31 214 CYS A N 1
ATOM 1703 C CA . CYS A 1 214 ? -5.880 -6.987 21.451 1.00 96.31 214 CYS A CA 1
ATOM 1704 C C . CYS A 1 214 ? -5.680 -8.010 22.577 1.00 96.31 214 CYS A C 1
ATOM 1706 O O . CYS A 1 214 ? -4.877 -7.789 23.485 1.00 96.31 214 CYS A O 1
ATOM 1708 N N . GLU A 1 215 ? -6.333 -9.169 22.479 1.00 93.62 215 GLU A N 1
ATOM 1709 C CA . GLU A 1 215 ? -6.219 -10.235 23.488 1.00 93.62 215 GLU A CA 1
ATOM 1710 C C . GLU A 1 215 ? -4.838 -10.905 23.516 1.00 93.62 215 GLU A C 1
ATOM 1712 O O . GLU A 1 215 ? -4.415 -11.393 24.561 1.00 93.62 215 GLU A O 1
ATOM 1717 N N . VAL A 1 216 ? -4.127 -10.917 22.384 1.00 94.62 216 VAL A N 1
ATOM 1718 C CA . VAL A 1 216 ? -2.807 -11.557 22.256 1.00 94.62 216 VAL A CA 1
ATOM 1719 C C . VAL A 1 216 ? -1.718 -10.686 22.875 1.00 94.62 216 VAL A C 1
ATOM 1721 O O . VAL A 1 216 ? -0.925 -11.160 23.683 1.00 94.62 216 VAL A O 1
ATOM 1724 N N . CYS A 1 217 ? -1.684 -9.400 22.518 1.00 95.69 217 CYS A N 1
ATOM 1725 C CA . CYS A 1 217 ? -0.686 -8.463 23.037 1.00 95.69 217 CYS A CA 1
ATOM 1726 C C . CYS A 1 217 ? -1.056 -7.892 24.408 1.00 95.69 217 CYS A C 1
ATOM 1728 O O . CYS A 1 217 ? -0.199 -7.288 25.047 1.00 95.69 217 CYS A O 1
ATOM 1730 N N . LYS A 1 218 ? -2.312 -8.061 24.849 1.00 94.81 218 LYS A N 1
ATOM 1731 C CA . LYS A 1 218 ? -2.852 -7.453 26.075 1.00 94.81 218 LYS A CA 1
ATOM 1732 C C . LYS A 1 218 ? -2.739 -5.926 26.064 1.00 94.81 218 LYS A C 1
ATOM 1734 O O . LYS A 1 218 ? -2.425 -5.296 27.072 1.00 94.81 218 LYS A O 1
ATOM 1739 N N . LEU A 1 219 ? -2.993 -5.343 24.893 1.00 95.81 219 LEU A N 1
ATOM 1740 C CA . LEU A 1 219 ? -2.908 -3.907 24.637 1.00 95.81 219 LEU A CA 1
ATOM 1741 C C . LEU A 1 219 ? -4.274 -3.350 24.250 1.00 95.81 219 LEU A C 1
ATOM 1743 O O . LEU A 1 219 ? -4.966 -3.930 23.410 1.00 95.81 219 LEU A O 1
ATOM 1747 N N . LEU A 1 220 ? -4.637 -2.218 24.841 1.00 96.69 220 LEU A N 1
ATOM 1748 C CA . LEU A 1 220 ? -5.781 -1.397 24.476 1.00 96.69 220 LEU A CA 1
ATOM 1749 C C . LEU A 1 220 ? -5.289 -0.172 23.696 1.00 96.69 220 LEU A C 1
ATOM 1751 O O . LEU A 1 220 ? -4.550 0.654 24.228 1.00 96.69 220 LEU A O 1
ATOM 1755 N N . TYR A 1 221 ? -5.725 -0.054 22.448 1.00 97.19 221 TYR A N 1
ATOM 1756 C CA . TYR A 1 221 ? -5.507 1.108 21.592 1.00 97.19 221 TYR A CA 1
ATOM 1757 C C . TYR A 1 221 ? -6.650 2.104 21.816 1.00 97.19 221 TYR A C 1
ATOM 1759 O O . TYR A 1 221 ? -7.795 1.762 21.501 1.00 97.19 221 TYR A O 1
ATOM 1767 N N . PRO A 1 222 ? -6.401 3.291 22.393 1.00 96.88 222 PRO A N 1
ATOM 1768 C CA . PRO A 1 222 ? -7.471 4.217 22.736 1.00 96.88 222 PRO A CA 1
ATOM 1769 C C . PRO A 1 222 ? -8.194 4.739 21.489 1.00 96.88 222 PRO A C 1
ATOM 1771 O O . PRO A 1 222 ? -7.616 4.840 20.406 1.00 96.88 222 PRO A O 1
ATOM 1774 N N . ILE A 1 223 ? -9.478 5.062 21.645 1.00 96.31 223 ILE A N 1
ATOM 1775 C CA . ILE A 1 223 ? -10.235 5.825 20.647 1.00 96.31 223 ILE A CA 1
ATOM 1776 C C . ILE A 1 223 ? -10.478 7.221 21.217 1.00 96.31 223 ILE A C 1
ATOM 1778 O O . ILE A 1 223 ? -11.207 7.374 22.196 1.00 96.31 223 ILE A O 1
ATOM 1782 N N . GLU A 1 224 ? -9.899 8.236 20.584 1.00 94.88 224 GLU A N 1
ATOM 1783 C CA . GLU A 1 224 ? -10.018 9.637 20.994 1.00 94.88 224 GLU A CA 1
ATOM 1784 C C . GLU A 1 224 ? -10.742 10.428 19.911 1.00 94.88 224 GLU A C 1
ATOM 1786 O O . GLU A 1 224 ? -10.355 10.393 18.748 1.00 94.88 224 GLU A O 1
ATOM 1791 N N . GLU A 1 225 ? -11.837 11.105 20.268 1.00 92.06 225 GLU A N 1
ATOM 1792 C CA . GLU A 1 225 ? -12.662 11.864 19.308 1.00 92.06 225 GLU A CA 1
ATOM 1793 C C . GLU A 1 225 ? -13.093 11.029 18.077 1.00 92.06 225 GLU A C 1
ATOM 1795 O O . GLU A 1 225 ? -13.225 11.531 16.963 1.00 92.06 225 GLU A O 1
ATOM 1800 N N . GLY A 1 226 ? -13.307 9.721 18.274 1.00 92.19 226 GLY A N 1
ATOM 1801 C CA . GLY A 1 226 ? -13.655 8.773 17.209 1.00 92.19 226 GLY A CA 1
ATOM 1802 C C . GLY A 1 226 ? -12.468 8.272 16.377 1.00 92.19 226 GLY A C 1
ATOM 1803 O O . GLY A 1 226 ? -12.668 7.458 15.478 1.00 92.19 226 GLY A O 1
ATOM 1804 N N . ILE A 1 227 ? -11.243 8.711 16.672 1.00 95.81 227 ILE A N 1
ATOM 1805 C CA . ILE A 1 227 ? -10.009 8.296 16.001 1.00 95.81 227 ILE A CA 1
ATOM 1806 C C . ILE A 1 227 ? -9.369 7.141 16.784 1.00 95.81 227 ILE A C 1
ATOM 1808 O O . ILE A 1 227 ? -9.000 7.332 17.942 1.00 95.81 227 ILE A O 1
ATOM 1812 N N . PRO A 1 228 ? -9.188 5.953 16.181 1.00 95.56 228 PRO A N 1
ATOM 1813 C CA . PRO A 1 228 ? -8.454 4.874 16.827 1.00 95.56 228 PRO A CA 1
ATOM 1814 C C . PRO A 1 228 ? -6.944 5.140 16.763 1.00 95.56 228 PRO A C 1
ATOM 1816 O O . PRO A 1 228 ? -6.351 5.183 15.681 1.00 95.56 228 PRO A O 1
ATOM 1819 N N . ILE A 1 229 ? -6.306 5.286 17.921 1.00 95.94 229 ILE A N 1
ATOM 1820 C CA . ILE A 1 229 ? -4.863 5.505 18.052 1.00 95.94 229 ILE A CA 1
ATOM 1821 C C . ILE A 1 229 ? -4.153 4.152 17.973 1.00 95.94 229 ILE A C 1
ATOM 1823 O O . ILE A 1 229 ? -3.832 3.508 18.969 1.00 95.94 229 ILE A O 1
ATOM 1827 N N . MET A 1 230 ? -3.924 3.692 16.745 1.00 96.06 230 MET A N 1
ATOM 1828 C CA . MET A 1 230 ? -3.303 2.396 16.447 1.00 96.06 230 MET A CA 1
ATOM 1829 C C . MET A 1 230 ? -1.768 2.457 16.488 1.00 96.06 230 MET A C 1
ATOM 1831 O O . MET A 1 230 ? -1.097 1.919 15.608 1.00 96.06 230 MET A O 1
ATOM 1835 N N . ILE A 1 231 ? -1.215 3.121 17.504 1.00 94.19 231 ILE A N 1
ATOM 1836 C CA . ILE A 1 231 ? 0.226 3.285 17.716 1.00 94.19 231 ILE A CA 1
ATOM 1837 C C . ILE A 1 231 ? 0.631 2.401 18.910 1.00 94.19 231 ILE A C 1
ATOM 1839 O O . ILE A 1 231 ? 0.220 2.680 20.034 1.00 94.19 231 ILE A O 1
ATOM 1843 N N . PRO A 1 232 ? 1.400 1.312 18.701 1.00 93.50 232 PRO A N 1
ATOM 1844 C CA . PRO A 1 232 ? 1.965 0.456 19.748 1.00 93.50 232 PRO A CA 1
ATOM 1845 C C . PRO A 1 232 ? 2.537 1.194 20.959 1.00 93.50 232 PRO A C 1
ATOM 1847 O O . PRO A 1 232 ? 2.311 0.770 22.087 1.00 93.50 232 PRO A O 1
ATOM 1850 N N . GLU A 1 233 ? 3.253 2.289 20.727 1.00 93.88 233 GLU A N 1
ATOM 1851 C CA . GLU A 1 233 ? 3.912 3.094 21.756 1.00 93.88 233 GLU A CA 1
ATOM 1852 C C . GLU A 1 233 ? 2.921 3.881 22.629 1.00 93.88 233 GLU A C 1
ATOM 1854 O O . GLU A 1 233 ? 3.250 4.236 23.758 1.00 93.88 233 GLU A O 1
ATOM 1859 N N . GLU A 1 234 ? 1.711 4.126 22.125 1.00 93.75 234 GLU A N 1
ATOM 1860 C CA . GLU A 1 234 ? 0.632 4.838 22.823 1.00 93.75 234 GLU A CA 1
ATOM 1861 C C . GLU A 1 234 ? -0.428 3.876 23.390 1.00 93.75 234 GLU A C 1
ATOM 1863 O O . GLU A 1 234 ? -1.393 4.297 24.029 1.00 93.75 234 GLU A O 1
ATOM 1868 N N . ALA A 1 235 ? -0.262 2.567 23.178 1.00 95.19 235 ALA A N 1
ATOM 1869 C CA . ALA A 1 235 ? -1.199 1.564 23.654 1.00 95.19 235 ALA A CA 1
ATOM 1870 C C . ALA A 1 235 ? -1.073 1.336 25.169 1.00 95.19 235 ALA A C 1
ATOM 1872 O O . ALA A 1 235 ? 0.020 1.274 25.735 1.00 95.19 235 ALA A O 1
ATOM 1873 N N . ILE A 1 236 ? -2.211 1.135 25.830 1.00 95.06 236 ILE A N 1
ATOM 1874 C CA . ILE 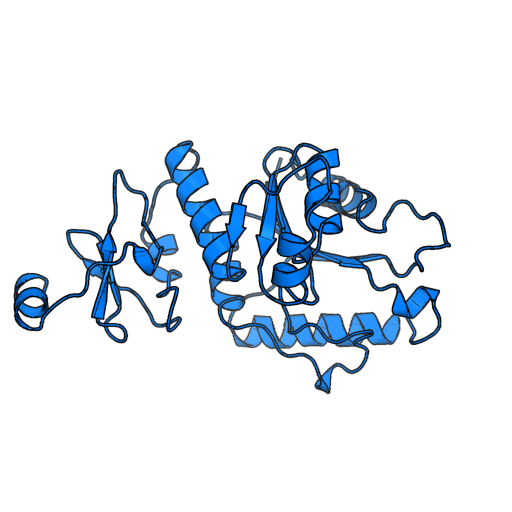A 1 236 ? -2.285 0.896 27.273 1.00 95.06 236 ILE A CA 1
ATOM 1875 C C . ILE A 1 236 ? -2.225 -0.609 27.528 1.00 95.06 236 ILE A C 1
ATOM 1877 O O . ILE A 1 236 ? -3.007 -1.376 26.962 1.00 95.06 236 ILE A O 1
ATOM 1881 N N . ARG A 1 237 ? -1.315 -1.052 28.399 1.00 93.94 237 ARG A N 1
ATOM 1882 C CA . ARG A 1 237 ? -1.260 -2.454 28.826 1.00 93.94 237 ARG A CA 1
ATOM 1883 C C . ARG A 1 237 ? -2.380 -2.741 29.819 1.00 93.94 237 ARG A C 1
ATOM 1885 O O . ARG A 1 237 ? -2.503 -2.043 30.818 1.00 93.94 237 ARG A O 1
ATOM 1892 N N . MET A 1 238 ? -3.172 -3.766 29.531 1.00 87.88 238 MET A N 1
ATOM 1893 C CA . MET A 1 238 ? -4.302 -4.177 30.365 1.00 87.88 238 MET A CA 1
ATOM 1894 C C . MET A 1 238 ? -3.867 -5.295 31.319 1.00 87.88 238 MET A C 1
ATOM 1896 O O . MET A 1 238 ? -3.221 -6.252 30.883 1.00 87.88 238 MET A O 1
ATOM 1900 N N . GLU A 1 239 ? -4.224 -5.188 32.599 1.00 80.00 239 GLU A N 1
ATOM 1901 C CA . GLU A 1 239 ? -4.044 -6.264 33.584 1.00 80.00 239 GLU A CA 1
ATOM 1902 C C . GLU A 1 239 ? -5.293 -7.163 33.679 1.00 80.00 239 GLU A C 1
ATOM 1904 O O . GLU A 1 239 ? -6.383 -6.794 33.237 1.00 80.00 239 GLU A O 1
ATOM 1909 N N . GLU A 1 240 ? -5.160 -8.356 34.275 1.00 64.38 240 GLU A N 1
ATOM 1910 C CA . GLU A 1 240 ? -6.236 -9.366 34.346 1.00 64.38 240 GLU A CA 1
ATOM 1911 C C . GLU A 1 240 ? -7.525 -8.869 35.037 1.00 64.38 240 GLU A C 1
ATOM 1913 O O . GLU A 1 240 ? -8.622 -9.346 34.730 1.00 64.38 240 GLU A O 1
ATOM 1918 N N . GLU A 1 241 ? -7.433 -7.906 35.962 1.00 60.19 241 GLU A N 1
ATOM 1919 C CA . GLU A 1 241 ? -8.604 -7.307 36.621 1.00 60.19 241 GLU A CA 1
ATOM 1920 C C . GLU A 1 241 ? -9.387 -6.351 35.710 1.00 60.19 241 GLU A C 1
ATOM 1922 O O . GLU A 1 241 ? -10.622 -6.308 35.778 1.00 60.19 241 GLU A O 1
ATOM 1927 N N . ASP A 1 242 ? -8.701 -5.632 34.823 1.00 63.59 242 ASP A N 1
ATOM 1928 C CA . ASP A 1 242 ? -9.331 -4.717 33.871 1.00 63.59 242 ASP A CA 1
ATOM 1929 C C . ASP A 1 242 ? -10.083 -5.487 32.775 1.00 63.59 242 ASP A C 1
ATOM 1931 O O . ASP A 1 242 ? -11.129 -5.045 32.294 1.00 63.59 242 ASP A O 1
ATOM 1935 N N . GLU A 1 243 ? -9.624 -6.699 32.445 1.00 55.47 243 GLU A N 1
ATOM 1936 C CA . GLU A 1 243 ? -10.297 -7.605 31.506 1.00 55.47 243 GLU A CA 1
ATOM 1937 C C . GLU A 1 243 ? -11.687 -8.051 31.990 1.00 55.47 243 GLU A C 1
ATOM 1939 O O . GLU A 1 243 ? -12.580 -8.270 31.168 1.00 55.47 243 GLU A O 1
ATOM 1944 N N . ARG A 1 244 ? -11.891 -8.178 33.312 1.00 55.03 244 ARG A N 1
ATOM 1945 C CA . ARG A 1 244 ? -13.177 -8.594 33.908 1.00 55.03 244 ARG A CA 1
ATOM 1946 C C . ARG A 1 244 ? -14.197 -7.466 33.984 1.00 55.03 244 ARG A C 1
ATO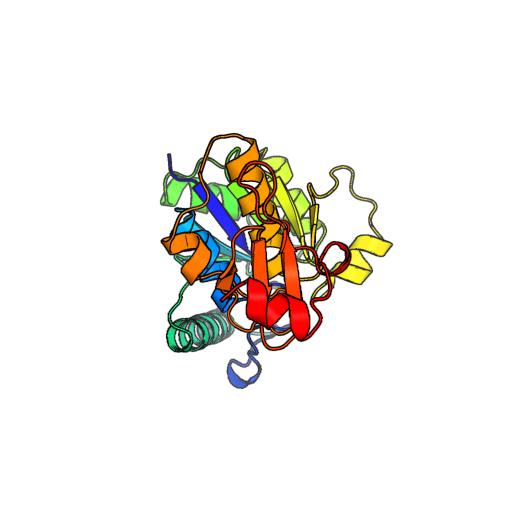M 1948 O O . ARG A 1 244 ? -15.386 -7.743 33.895 1.00 55.03 244 ARG A O 1
ATOM 1955 N N . LYS A 1 245 ? -13.749 -6.219 34.154 1.00 51.75 245 LYS A N 1
ATOM 1956 C CA . LYS A 1 245 ? -14.627 -5.034 34.200 1.00 51.75 245 LYS A CA 1
ATOM 1957 C C . LYS A 1 245 ? -15.059 -4.561 32.809 1.00 51.75 245 LYS A C 1
ATOM 1959 O O . LYS A 1 245 ? -16.041 -3.841 32.700 1.00 51.75 245 LYS A O 1
ATOM 1964 N N . ALA A 1 246 ? -14.331 -4.967 31.767 1.00 50.56 246 ALA A N 1
ATOM 1965 C CA . ALA A 1 246 ? -14.591 -4.618 30.371 1.00 50.56 246 ALA A CA 1
ATOM 1966 C C . ALA A 1 246 ? -15.315 -5.726 29.570 1.00 50.56 246 ALA A C 1
ATOM 1968 O O . ALA A 1 246 ? -15.368 -5.652 28.336 1.00 50.56 246 ALA A O 1
ATOM 1969 N N . ARG A 1 247 ? -15.793 -6.790 30.227 1.00 50.97 247 ARG A N 1
ATOM 1970 C CA . ARG A 1 247 ? -16.652 -7.843 29.653 1.00 50.97 247 ARG A CA 1
ATOM 1971 C C . ARG A 1 247 ? -18.100 -7.595 30.039 1.00 50.97 247 ARG A C 1
ATOM 1973 O O . ARG A 1 247 ? -18.948 -7.845 29.160 1.00 50.97 247 ARG A O 1
#

Foldseek 3Di:
DAAAEEEEDDQAQFDHDVLQQDLVRTGGDPLNLLLQLLCVVVRHAYEYEYENQCCQVVVDHPVSVVSNQVSSQVVSVVSVGGHPYYHYDNHHPVPPDQRDFVRQVVVVVCCVVPVHDLLNYEYEEQAPRRQNNSVVSNHAYEHECGDNNVVRVVPPPDPDDGPYYHPGSNRVSLVVVLVCVVVVVDADDPSSLQSDAQPPPRHRWDDWPAATADPVQQWGQGQDSRRGNSDPVPTDRHDPVNVVVRD